Protein AF-A0A8W8NYV3-F1 (afdb_monomer_lite)

Structure (mmCIF, N/CA/C/O backbone):
data_AF-A0A8W8NYV3-F1
#
_entry.id   AF-A0A8W8NYV3-F1
#
loop_
_atom_site.group_PDB
_atom_site.id
_atom_site.type_symbol
_atom_site.label_atom_id
_atom_site.label_alt_id
_atom_site.label_comp_id
_atom_site.label_asym_id
_atom_site.label_entity_id
_atom_site.label_seq_id
_atom_site.pdbx_PDB_ins_code
_atom_site.Cartn_x
_atom_site.Cartn_y
_atom_site.Cartn_z
_atom_site.occupancy
_atom_site.B_iso_or_equiv
_atom_site.auth_seq_id
_atom_site.auth_comp_id
_atom_site.auth_asym_id
_atom_site.auth_atom_id
_atom_site.pdbx_PDB_model_num
ATOM 1 N N . MET A 1 1 ? 57.627 41.289 -67.185 1.00 41.56 1 MET A N 1
ATOM 2 C CA . MET A 1 1 ? 57.461 39.899 -67.652 1.00 41.56 1 MET A CA 1
ATOM 3 C C . MET A 1 1 ? 56.471 39.252 -66.701 1.00 41.56 1 MET A C 1
ATOM 5 O O . MET A 1 1 ? 56.805 39.115 -65.536 1.00 41.56 1 MET A O 1
ATOM 9 N N . CYS A 1 2 ? 55.234 39.012 -67.137 1.00 48.91 2 CYS A N 1
ATOM 10 C CA . CYS A 1 2 ? 54.219 38.348 -66.316 1.00 48.91 2 CYS A CA 1
ATOM 11 C C . CYS A 1 2 ? 54.194 36.877 -66.727 1.00 48.91 2 CYS A C 1
ATOM 13 O O . CYS A 1 2 ? 53.896 36.572 -67.881 1.00 48.91 2 CYS A O 1
ATOM 15 N N . GLU A 1 3 ? 54.581 35.988 -65.818 1.00 52.06 3 GLU A N 1
ATOM 16 C CA . GLU A 1 3 ? 54.588 34.548 -66.058 1.00 52.06 3 GLU A CA 1
ATOM 17 C C . GLU A 1 3 ? 53.155 34.011 -66.002 1.00 52.06 3 GLU A C 1
ATOM 19 O O . GLU A 1 3 ? 52.453 34.137 -64.998 1.00 52.06 3 GLU A O 1
ATOM 24 N N . ASN A 1 4 ? 52.711 33.431 -67.117 1.00 59.91 4 ASN A N 1
ATOM 25 C CA . ASN A 1 4 ? 51.429 32.750 -67.225 1.00 59.91 4 ASN A CA 1
ATOM 26 C C . ASN A 1 4 ? 51.498 31.415 -66.472 1.00 59.91 4 ASN A C 1
ATOM 28 O O . ASN A 1 4 ? 52.010 30.428 -67.000 1.00 59.91 4 ASN A O 1
ATOM 32 N N . TYR A 1 5 ? 50.951 31.370 -65.259 1.00 62.00 5 TYR A N 1
ATOM 33 C CA . TYR A 1 5 ? 50.686 30.112 -64.563 1.00 62.00 5 TYR A CA 1
ATOM 34 C C . TYR A 1 5 ? 49.449 29.442 -65.173 1.00 62.00 5 TYR A C 1
ATOM 36 O O . TYR A 1 5 ? 48.316 29.873 -64.959 1.00 62.00 5 TYR A O 1
ATOM 44 N N . GLN A 1 6 ? 49.657 28.373 -65.942 1.00 63.34 6 GLN A N 1
ATOM 45 C CA . GLN A 1 6 ? 48.577 27.481 -66.358 1.00 63.34 6 GLN A CA 1
ATOM 46 C C . GLN A 1 6 ? 48.215 26.553 -65.192 1.00 63.34 6 GLN A C 1
ATOM 48 O O . GLN A 1 6 ? 48.912 25.581 -64.912 1.00 63.34 6 GLN A O 1
ATOM 53 N N . LEU A 1 7 ? 47.113 26.852 -64.504 1.00 65.81 7 LEU A N 1
ATOM 54 C CA . LEU A 1 7 ? 46.507 25.943 -63.532 1.00 65.81 7 LEU A CA 1
ATOM 55 C C . LEU A 1 7 ? 45.704 24.874 -64.284 1.00 65.81 7 LEU A C 1
ATOM 57 O O . LEU A 1 7 ? 44.641 25.157 -64.831 1.00 65.81 7 LEU A O 1
ATOM 61 N N . SER A 1 8 ? 46.200 23.638 -64.308 1.00 67.06 8 SER A N 1
ATOM 62 C CA . SER A 1 8 ? 45.436 22.484 -64.789 1.00 67.06 8 SER A CA 1
ATOM 63 C C . SER A 1 8 ? 44.654 21.857 -63.632 1.00 67.06 8 SER A C 1
ATOM 65 O O . SER A 1 8 ? 45.246 21.300 -62.706 1.00 67.06 8 SER A O 1
ATOM 67 N N . TRP A 1 9 ? 43.324 21.934 -63.677 1.00 61.78 9 TRP A N 1
ATOM 68 C CA . TRP A 1 9 ? 42.437 21.272 -62.719 1.00 61.78 9 TRP A CA 1
ATOM 69 C C . TRP A 1 9 ? 42.148 19.834 -63.166 1.00 61.78 9 TRP A C 1
ATOM 71 O O . TRP A 1 9 ? 41.754 19.605 -64.308 1.00 61.78 9 TRP A O 1
ATOM 81 N N . THR A 1 10 ? 42.333 18.862 -62.272 1.00 64.81 10 THR A N 1
ATOM 82 C CA . THR A 1 10 ? 41.983 17.454 -62.508 1.00 64.81 10 THR A CA 1
ATOM 83 C C . THR A 1 10 ? 40.933 17.018 -61.488 1.00 64.81 10 THR A C 1
ATOM 85 O O . THR A 1 10 ? 41.121 17.158 -60.279 1.00 64.81 10 THR A O 1
ATOM 88 N N . HIS A 1 11 ? 39.786 16.527 -61.964 1.00 61.19 11 HIS A N 1
ATOM 89 C CA . HIS A 1 11 ? 38.707 16.064 -61.093 1.00 61.19 11 HIS A CA 1
ATOM 90 C C . HIS A 1 11 ? 39.034 14.665 -60.564 1.00 61.19 11 HIS A C 1
ATOM 92 O O . HIS A 1 11 ? 39.162 13.718 -61.339 1.00 61.19 11 HIS A O 1
ATOM 98 N N . SER A 1 12 ? 39.139 14.525 -59.245 1.00 68.94 12 SER A N 1
ATOM 99 C CA . SER A 1 12 ? 39.321 13.234 -58.584 1.00 68.94 12 SER A CA 1
ATOM 100 C C . SER A 1 12 ? 38.188 13.028 -57.584 1.00 68.94 12 SER A C 1
ATOM 102 O O . SER A 1 12 ? 37.929 13.901 -56.752 1.00 68.94 12 SER A O 1
ATOM 104 N N . LYS A 1 13 ? 37.475 11.900 -57.685 1.00 68.56 13 LYS A N 1
ATOM 105 C CA . LYS A 1 13 ? 36.386 11.565 -56.758 1.00 68.56 13 LYS A CA 1
ATOM 106 C C . LYS A 1 13 ? 37.001 11.290 -55.386 1.00 68.56 13 LYS A C 1
ATOM 108 O O . LYS A 1 13 ? 37.688 10.289 -55.208 1.00 68.56 13 LYS A O 1
ATOM 113 N N . ARG A 1 14 ? 36.779 12.185 -54.424 1.00 69.94 14 ARG A N 1
ATOM 114 C CA . ARG A 1 14 ? 37.203 11.972 -53.037 1.00 69.94 14 ARG A CA 1
ATOM 115 C C . ARG A 1 14 ? 36.158 11.101 -52.342 1.00 69.94 14 ARG A C 1
ATOM 117 O O . ARG A 1 14 ? 35.047 11.563 -52.108 1.00 69.94 14 ARG A O 1
ATOM 124 N N . CYS A 1 15 ? 36.506 9.857 -52.024 1.00 74.75 15 CYS A N 1
ATOM 125 C CA . CYS A 1 15 ? 35.727 9.043 -51.091 1.00 74.75 15 CYS A CA 1
ATOM 126 C C . CYS A 1 15 ? 36.083 9.495 -49.673 1.00 74.75 15 CYS A C 1
ATOM 128 O O . CYS A 1 15 ? 37.068 9.035 -49.103 1.00 74.75 15 CYS A O 1
ATOM 130 N N . LEU A 1 16 ? 35.340 10.470 -49.154 1.00 77.75 16 LEU A N 1
ATOM 131 C CA . LEU A 1 16 ? 35.495 10.944 -47.784 1.00 77.75 16 LEU A CA 1
ATOM 132 C C . LEU A 1 16 ? 34.564 10.134 -46.879 1.00 77.75 16 LEU A C 1
ATOM 134 O O . LEU A 1 16 ? 33.395 9.944 -47.207 1.00 77.75 16 LEU A O 1
ATOM 138 N N . GLU A 1 17 ? 35.092 9.644 -45.763 1.00 75.06 17 GLU A N 1
ATOM 139 C CA . GLU A 1 17 ? 34.317 8.915 -44.757 1.00 75.06 17 GLU A CA 1
ATOM 140 C C . GLU A 1 17 ? 33.301 9.848 -44.067 1.00 75.06 17 GLU A C 1
ATOM 142 O O . GLU A 1 17 ? 33.503 11.061 -44.000 1.00 75.06 17 GLU A O 1
ATOM 147 N N . HIS A 1 18 ? 32.223 9.295 -43.509 1.00 72.56 18 HIS A N 1
ATOM 148 C CA . HIS A 1 18 ? 31.169 10.048 -42.807 1.00 72.56 18 HIS A CA 1
ATOM 149 C C . HIS A 1 18 ? 31.669 10.831 -41.575 1.00 72.56 18 HIS A C 1
ATOM 151 O O . HIS A 1 18 ? 31.011 11.763 -41.117 1.00 72.56 18 HIS A O 1
ATOM 157 N N . SER A 1 19 ? 32.836 10.462 -41.043 1.00 76.25 19 SER A N 1
ATOM 158 C CA . SER A 1 19 ? 33.529 11.120 -39.931 1.00 76.25 19 SER A CA 1
ATOM 159 C C . SER A 1 19 ? 34.514 12.212 -40.386 1.00 76.25 19 SER A C 1
ATOM 161 O O . SER A 1 19 ? 35.199 12.811 -39.558 1.00 76.25 19 SER A O 1
ATOM 163 N N . HIS A 1 20 ? 34.616 12.484 -41.692 1.00 84.00 20 HIS A N 1
ATOM 164 C CA . HIS A 1 20 ? 35.597 13.426 -42.220 1.00 84.00 20 HIS A CA 1
ATOM 165 C C . HIS A 1 20 ? 35.281 14.879 -41.793 1.00 84.00 20 HIS A 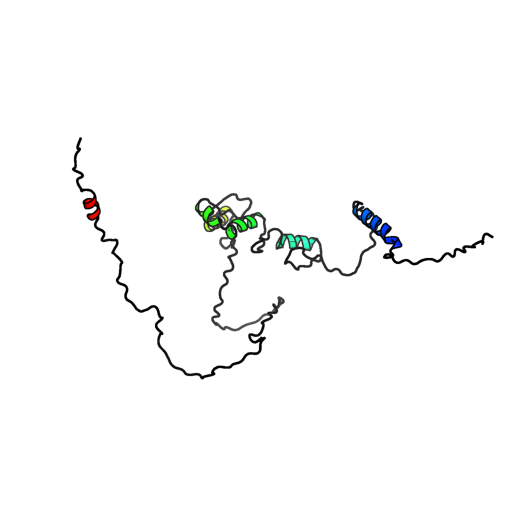C 1
ATOM 167 O O . HIS A 1 20 ? 34.132 15.304 -41.939 1.00 84.00 20 HIS A O 1
ATOM 173 N N . PRO A 1 21 ? 36.282 15.690 -41.379 1.00 86.19 21 PRO A N 1
ATOM 174 C CA . PRO A 1 21 ? 36.076 17.057 -40.869 1.00 86.19 21 PRO A CA 1
ATOM 175 C C . PRO A 1 21 ? 35.293 17.991 -41.802 1.00 86.19 21 PRO A C 1
ATOM 177 O O . PRO A 1 21 ? 34.589 18.889 -41.359 1.00 86.19 21 PRO A O 1
ATOM 180 N N . LEU A 1 22 ? 35.367 17.753 -43.115 1.00 84.12 22 LEU A N 1
ATOM 181 C CA . LEU A 1 22 ? 34.586 18.486 -44.124 1.00 84.12 22 LEU A CA 1
ATOM 182 C C . LEU A 1 22 ? 33.063 18.392 -43.903 1.00 84.12 22 LEU A C 1
ATOM 184 O O . LEU A 1 22 ? 32.342 19.294 -44.314 1.00 84.12 22 LEU A O 1
ATOM 188 N N . PHE A 1 23 ? 32.579 17.320 -43.271 1.00 84.31 23 PHE A N 1
ATOM 189 C CA . PHE A 1 23 ? 31.159 17.105 -42.990 1.00 84.31 23 PHE A CA 1
ATOM 190 C C . PHE A 1 23 ? 30.762 17.473 -41.560 1.00 84.31 23 PHE A C 1
ATOM 192 O O . PHE A 1 23 ? 29.586 17.390 -41.235 1.00 84.31 23 PHE A O 1
ATOM 199 N N . GLU A 1 24 ? 31.698 17.879 -40.700 1.00 84.06 24 GLU A N 1
ATOM 200 C CA . GLU A 1 24 ? 31.440 18.103 -39.273 1.00 84.06 24 GLU A CA 1
ATOM 201 C C . GLU A 1 24 ? 30.364 19.172 -39.043 1.00 84.06 24 GLU A C 1
ATOM 203 O O . GLU A 1 24 ? 29.398 18.941 -38.319 1.00 84.06 24 GLU A O 1
ATOM 208 N N . GLU A 1 25 ? 30.461 20.300 -39.746 1.00 82.62 25 GLU A N 1
ATOM 209 C CA . GLU A 1 25 ? 29.485 21.390 -39.660 1.00 82.62 25 GLU A CA 1
ATOM 210 C C . GLU A 1 25 ? 28.093 20.958 -40.162 1.00 82.62 25 GLU A C 1
ATOM 212 O O . GLU A 1 25 ? 27.077 21.239 -39.524 1.00 82.62 25 GLU A O 1
ATOM 217 N N . GLY A 1 26 ? 28.041 20.184 -41.252 1.00 83.81 26 GLY A N 1
ATOM 218 C CA . GLY A 1 26 ? 26.799 19.607 -41.777 1.00 83.81 26 GLY A CA 1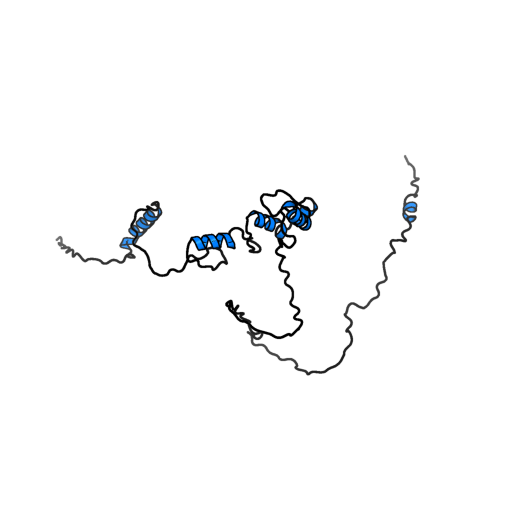
ATOM 219 C C . GLY A 1 26 ? 26.189 18.560 -40.842 1.00 83.81 26 GLY A C 1
ATOM 220 O O . GLY A 1 26 ? 24.980 18.554 -40.622 1.00 83.81 26 GLY A O 1
ATOM 221 N N . ASN A 1 27 ? 27.021 17.723 -40.224 1.00 81.00 27 ASN A N 1
ATOM 222 C CA . ASN A 1 27 ? 26.605 16.715 -39.255 1.00 81.00 27 ASN A CA 1
ATOM 223 C C . ASN A 1 27 ? 26.003 17.375 -38.008 1.00 81.00 27 ASN A C 1
ATOM 225 O O . ASN A 1 27 ? 24.964 16.927 -37.522 1.00 81.00 27 ASN A O 1
ATOM 229 N N . ILE A 1 28 ? 26.604 18.468 -37.523 1.00 81.94 28 ILE A N 1
ATOM 230 C CA . ILE A 1 28 ? 26.078 19.263 -36.406 1.00 81.94 28 ILE A CA 1
ATOM 231 C C . ILE A 1 28 ? 24.708 19.851 -36.771 1.00 81.94 28 ILE A C 1
ATOM 233 O O . ILE A 1 28 ? 23.763 19.716 -35.992 1.00 81.94 28 ILE A O 1
ATOM 237 N N . LEU A 1 29 ? 24.567 20.444 -37.961 1.00 81.06 29 LEU A N 1
ATOM 238 C CA . LEU A 1 29 ? 23.293 20.993 -38.441 1.00 81.06 29 LEU A CA 1
ATOM 239 C C . LEU A 1 29 ? 22.205 19.915 -38.560 1.00 81.06 29 LEU A C 1
ATOM 241 O O . LEU A 1 29 ? 21.111 20.096 -38.025 1.00 81.06 29 LEU A O 1
ATOM 245 N N . CYS A 1 30 ? 22.507 18.769 -39.175 1.00 78.12 30 CYS A N 1
ATOM 246 C CA . CYS A 1 30 ? 21.579 17.639 -39.277 1.00 78.12 30 CYS A CA 1
ATOM 247 C C . CYS A 1 30 ? 21.165 17.109 -37.898 1.00 78.12 30 CYS A C 1
ATOM 249 O O . CYS A 1 30 ? 19.985 16.854 -37.662 1.00 78.12 30 CYS A O 1
ATOM 251 N N . CYS A 1 31 ? 22.107 17.006 -36.956 1.00 76.81 31 CYS A N 1
ATOM 252 C CA . CYS A 1 31 ? 21.816 16.591 -35.585 1.00 76.81 31 CYS A CA 1
ATOM 253 C C . CYS A 1 31 ? 20.911 17.585 -34.845 1.00 76.81 31 CYS A C 1
ATOM 255 O O . CYS A 1 31 ? 20.102 17.172 -34.016 1.00 76.81 31 CYS A O 1
ATOM 257 N N . MET A 1 32 ? 21.044 18.889 -35.103 1.00 74.44 32 MET A N 1
ATOM 258 C CA . MET A 1 32 ? 20.162 19.902 -34.516 1.00 74.44 32 MET A CA 1
ATOM 259 C C . MET A 1 32 ? 18.759 19.857 -35.128 1.00 74.44 32 MET A C 1
ATOM 261 O O . MET A 1 32 ? 17.780 19.933 -34.389 1.00 74.44 32 MET A O 1
ATOM 265 N N . LEU A 1 33 ? 18.657 19.666 -36.445 1.00 72.00 33 LEU A N 1
ATOM 266 C CA . LEU A 1 33 ? 17.379 19.562 -37.154 1.00 72.00 33 LEU A CA 1
ATOM 267 C C . LEU A 1 33 ? 16.602 18.296 -36.763 1.00 72.00 33 LEU A C 1
ATOM 269 O O . LEU A 1 33 ? 15.411 18.381 -36.477 1.00 72.00 33 LEU A O 1
ATOM 273 N N . ALA A 1 34 ? 17.279 17.151 -36.631 1.00 69.69 34 ALA A N 1
ATOM 274 C CA . ALA A 1 34 ? 16.670 15.903 -36.159 1.00 69.69 34 ALA A CA 1
ATOM 275 C C . ALA A 1 34 ? 16.099 16.014 -34.732 1.00 69.69 34 ALA A C 1
ATOM 277 O O . ALA A 1 34 ? 15.145 15.326 -34.389 1.00 69.69 34 ALA A O 1
ATOM 278 N N . LYS A 1 35 ? 16.662 16.897 -33.896 1.00 67.00 35 LYS A N 1
ATOM 279 C CA . LYS A 1 35 ? 16.165 17.169 -32.536 1.00 67.00 35 LYS A CA 1
ATOM 280 C C . LYS A 1 35 ? 15.020 18.186 -32.494 1.00 67.00 35 LYS A C 1
ATOM 282 O O . LYS A 1 35 ? 14.378 18.307 -31.454 1.00 67.00 35 LYS A O 1
ATOM 287 N N . GLN A 1 36 ? 14.805 18.946 -33.568 1.00 65.88 36 GLN A N 1
ATOM 288 C CA . GLN A 1 36 ? 13.789 20.003 -33.647 1.00 65.88 36 GLN A CA 1
ATOM 289 C C . GLN A 1 36 ? 12.528 19.575 -34.399 1.00 65.88 36 GLN A C 1
ATOM 291 O O . GLN A 1 36 ? 11.486 20.202 -34.216 1.00 65.88 36 GLN A O 1
ATOM 296 N N . LEU A 1 37 ? 12.595 18.518 -35.208 1.00 55.41 37 LEU A N 1
ATOM 297 C CA . LEU A 1 37 ? 11.418 17.958 -35.857 1.00 55.41 37 LEU A CA 1
ATOM 298 C C . LEU A 1 37 ? 10.617 17.111 -34.853 1.00 55.41 37 LEU A C 1
ATOM 300 O O . LEU A 1 37 ? 11.175 16.194 -34.242 1.00 55.41 37 LEU A O 1
ATOM 304 N N . PRO A 1 38 ? 9.312 17.388 -34.660 1.00 54.88 38 PRO A N 1
ATOM 305 C CA . PRO A 1 38 ? 8.398 16.410 -34.093 1.00 54.88 38 PRO A CA 1
ATOM 306 C C . PRO A 1 38 ? 8.500 15.123 -34.911 1.00 54.88 38 PRO A C 1
ATOM 308 O O . PRO A 1 38 ? 8.591 15.178 -36.132 1.00 54.88 38 PRO A O 1
ATOM 311 N N . PHE A 1 39 ? 8.526 13.985 -34.226 1.00 51.00 39 PHE A N 1
ATOM 312 C CA . PHE A 1 39 ? 8.608 12.651 -34.812 1.00 51.00 39 PHE A CA 1
ATOM 313 C C . PHE A 1 39 ? 7.489 12.455 -35.855 1.00 51.00 39 PHE A C 1
ATOM 315 O O . PHE A 1 39 ? 6.350 12.150 -35.498 1.00 51.00 39 PHE A O 1
ATOM 322 N N . ASP A 1 40 ? 7.796 12.694 -37.131 1.00 48.97 40 ASP A N 1
ATOM 323 C CA . ASP A 1 40 ? 6.870 12.494 -38.241 1.00 48.97 40 ASP A CA 1
ATOM 324 C C . ASP A 1 40 ? 6.650 10.987 -38.433 1.00 48.97 40 ASP A C 1
ATOM 326 O O . ASP A 1 40 ? 7.561 10.236 -38.776 1.00 48.97 40 ASP A O 1
ATOM 330 N N . LEU A 1 41 ? 5.410 10.547 -38.204 1.00 55.03 41 LEU A N 1
ATOM 331 C CA . LEU A 1 41 ? 4.918 9.164 -38.309 1.00 55.03 41 LEU A CA 1
ATOM 332 C C . LEU A 1 41 ? 4.798 8.664 -39.767 1.00 55.03 41 LEU A C 1
ATOM 334 O O . LEU A 1 41 ? 3.870 7.927 -40.095 1.00 55.03 41 LEU A O 1
ATOM 338 N N . ALA A 1 42 ? 5.682 9.093 -40.668 1.00 59.56 42 ALA A N 1
ATOM 339 C CA . ALA A 1 42 ? 5.542 8.828 -42.101 1.00 59.56 42 ALA A CA 1
ATOM 340 C C . ALA A 1 42 ? 6.883 8.658 -42.834 1.00 59.56 42 ALA A C 1
ATOM 342 O O . ALA A 1 42 ? 7.051 9.169 -43.939 1.00 59.56 42 ALA A O 1
ATOM 343 N N . ALA A 1 43 ? 7.831 7.940 -42.231 1.00 49.91 43 ALA A N 1
ATOM 344 C CA . ALA A 1 43 ? 9.025 7.468 -42.922 1.00 49.91 43 ALA A CA 1
ATOM 345 C C . ALA A 1 43 ? 9.206 5.967 -42.662 1.00 49.91 43 ALA A C 1
ATOM 347 O O . ALA A 1 43 ? 9.666 5.559 -41.601 1.00 49.91 43 ALA A O 1
ATOM 348 N N . ASP A 1 44 ? 8.737 5.195 -43.637 1.00 48.81 44 ASP A N 1
ATOM 349 C CA . ASP A 1 44 ? 9.269 3.928 -44.131 1.00 48.81 44 ASP A CA 1
ATOM 350 C C . ASP A 1 44 ? 9.872 2.961 -43.095 1.00 48.81 44 ASP A C 1
ATOM 352 O O . ASP A 1 44 ? 11.016 3.064 -42.652 1.00 48.81 44 ASP A O 1
ATOM 356 N N . GLU A 1 45 ? 9.048 1.960 -42.784 1.00 56.44 45 GLU A N 1
ATOM 357 C CA . GLU A 1 45 ? 9.359 0.664 -42.178 1.00 56.44 45 GLU A CA 1
ATOM 358 C C . GLU A 1 45 ? 10.480 -0.074 -42.937 1.00 56.44 45 GLU A C 1
ATOM 360 O O . GLU A 1 45 ? 10.211 -1.016 -43.673 1.00 56.44 45 GLU A O 1
ATOM 365 N N . GLU A 1 46 ? 11.743 0.330 -42.794 1.00 58.22 46 GLU A N 1
ATOM 366 C CA . GLU A 1 46 ? 12.874 -0.450 -43.320 1.00 58.22 46 GLU A CA 1
ATOM 367 C C . GLU A 1 46 ? 14.178 -0.190 -42.542 1.00 58.22 46 GLU A C 1
ATOM 369 O O . GLU A 1 46 ? 15.215 0.183 -43.083 1.00 58.22 46 GLU A O 1
ATOM 374 N N . PHE A 1 47 ? 14.138 -0.411 -41.224 1.00 48.91 47 PHE A N 1
ATOM 375 C CA . PHE A 1 47 ? 15.337 -0.743 -40.441 1.00 48.91 47 PHE A CA 1
ATOM 376 C C . PHE A 1 47 ? 14.961 -1.634 -39.247 1.00 48.91 47 PHE A C 1
ATOM 378 O O . PHE A 1 47 ? 15.086 -1.262 -38.082 1.00 48.91 47 PHE A O 1
ATOM 385 N N . LEU A 1 48 ? 14.448 -2.828 -39.549 1.00 51.47 48 LEU A N 1
ATOM 386 C CA . LEU A 1 48 ? 14.388 -3.915 -38.575 1.00 51.47 48 LEU A CA 1
ATOM 387 C C . LEU A 1 48 ? 15.799 -4.499 -38.446 1.00 51.47 48 LEU A C 1
ATOM 389 O O . LEU A 1 48 ? 16.207 -5.346 -39.238 1.00 51.47 48 LEU A O 1
ATOM 393 N N . ASP A 1 49 ? 16.558 -4.001 -37.471 1.00 48.53 49 ASP A N 1
ATOM 394 C CA . ASP A 1 49 ? 17.749 -4.692 -36.980 1.00 48.53 49 ASP A CA 1
ATOM 395 C C . ASP A 1 49 ? 17.301 -6.005 -36.316 1.00 48.53 49 ASP A C 1
ATOM 397 O O . ASP A 1 49 ? 16.768 -6.015 -35.208 1.00 48.53 49 ASP A O 1
ATOM 401 N N . ASP A 1 50 ? 17.472 -7.110 -37.042 1.00 52.72 50 ASP A N 1
ATOM 402 C CA . ASP A 1 50 ? 17.208 -8.497 -36.625 1.00 52.72 50 ASP A CA 1
ATOM 403 C C . ASP A 1 50 ? 18.277 -9.035 -35.644 1.00 52.72 50 ASP A C 1
ATOM 405 O O . ASP A 1 50 ? 18.359 -10.233 -35.367 1.00 52.72 50 ASP A O 1
ATOM 409 N N . SER A 1 51 ? 19.120 -8.168 -35.076 1.00 58.44 51 SER A N 1
ATOM 410 C CA . SER A 1 51 ? 20.135 -8.577 -34.106 1.00 58.44 51 SER A CA 1
ATOM 411 C C . SER A 1 51 ? 19.597 -8.527 -32.676 1.00 58.44 51 SER A C 1
ATOM 413 O O . SER A 1 51 ? 19.775 -7.567 -31.934 1.00 58.44 51 SER A O 1
ATOM 415 N N . GLU A 1 52 ? 19.020 -9.665 -32.291 1.00 55.81 52 GLU A N 1
ATOM 416 C CA . GLU A 1 52 ? 18.797 -10.142 -30.923 1.00 55.81 52 GLU A CA 1
ATOM 417 C C . GLU A 1 52 ? 17.580 -9.569 -30.185 1.00 55.81 52 GLU A C 1
ATOM 419 O O . GLU A 1 52 ? 17.592 -8.491 -29.594 1.00 55.81 52 GLU A O 1
ATOM 424 N N . SER A 1 53 ? 16.551 -10.415 -30.087 1.00 61.91 53 SER A N 1
ATOM 425 C CA . SER A 1 53 ? 15.430 -10.335 -29.150 1.00 61.91 53 SER A CA 1
ATOM 426 C C . SER A 1 53 ? 15.880 -10.455 -27.682 1.00 61.91 53 SER A C 1
ATOM 428 O O . SER A 1 53 ? 15.408 -11.310 -26.926 1.00 61.91 53 SER A O 1
ATOM 430 N N . ASN A 1 54 ? 16.820 -9.623 -27.253 1.00 71.31 54 ASN A N 1
ATOM 431 C CA . ASN A 1 54 ? 17.130 -9.428 -25.854 1.00 71.31 54 ASN A CA 1
ATOM 432 C C . ASN A 1 54 ? 15.966 -8.609 -25.300 1.00 71.31 54 ASN A C 1
ATOM 434 O O . ASN A 1 54 ? 15.898 -7.405 -25.524 1.00 71.31 54 ASN A O 1
ATOM 438 N N . GLY A 1 55 ? 14.993 -9.291 -24.689 1.00 85.50 55 GLY A N 1
ATOM 439 C CA . GLY A 1 55 ? 13.732 -8.701 -24.245 1.00 85.50 55 GLY A CA 1
ATOM 440 C C . GLY A 1 55 ? 13.877 -7.392 -23.453 1.00 85.50 55 GLY A C 1
ATOM 441 O O . GLY A 1 55 ? 14.947 -6.970 -23.028 1.00 85.50 55 GLY A O 1
ATOM 442 N N . ILE A 1 56 ? 12.754 -6.743 -23.195 1.00 92.50 56 ILE A N 1
ATOM 443 C CA . ILE A 1 56 ? 12.653 -5.464 -22.498 1.00 92.50 56 ILE A CA 1
ATOM 444 C C . ILE A 1 56 ? 13.114 -5.627 -21.034 1.00 92.50 56 ILE A C 1
ATOM 446 O O . ILE A 1 56 ? 12.447 -6.319 -20.254 1.00 92.50 56 ILE A O 1
ATOM 450 N N . PRO A 1 57 ? 14.227 -5.001 -20.606 1.00 93.31 57 PRO A N 1
ATOM 451 C CA . PRO A 1 57 ? 14.679 -5.081 -19.222 1.00 93.31 57 PRO A CA 1
ATOM 452 C C . PRO A 1 57 ? 13.828 -4.196 -18.299 1.00 93.31 57 PRO A C 1
ATOM 454 O O . PRO A 1 57 ? 13.402 -3.099 -18.657 1.00 93.31 57 PRO A O 1
ATOM 457 N N . CYS A 1 58 ? 13.610 -4.647 -17.063 1.00 94.69 58 CYS A N 1
ATOM 458 C CA . CYS A 1 58 ? 12.963 -3.845 -16.027 1.00 94.69 58 CYS A CA 1
ATOM 459 C C . CYS A 1 58 ? 13.865 -2.682 -15.585 1.00 94.69 58 CYS A C 1
ATOM 461 O O . CYS A 1 58 ? 14.961 -2.904 -15.081 1.00 94.69 58 CYS A O 1
ATOM 463 N N . GLY A 1 59 ? 13.388 -1.439 -15.713 1.00 90.44 59 GLY A N 1
ATOM 464 C CA . GLY A 1 59 ? 14.157 -0.230 -15.375 1.00 90.44 59 GLY A CA 1
ATOM 465 C C . GLY A 1 59 ? 14.274 0.087 -13.877 1.00 90.44 59 GLY A C 1
ATOM 466 O O . GLY A 1 59 ? 14.748 1.158 -13.503 1.00 90.44 59 GLY A O 1
ATOM 467 N N . ILE A 1 60 ? 13.808 -0.798 -12.995 1.00 89.94 60 ILE A N 1
ATOM 468 C CA . ILE A 1 60 ? 13.760 -0.538 -11.553 1.00 89.94 60 ILE A CA 1
ATOM 469 C C . ILE A 1 60 ? 15.040 -1.023 -10.894 1.00 89.94 60 ILE A C 1
ATOM 471 O O . ILE A 1 60 ? 15.403 -2.193 -10.996 1.00 89.94 60 ILE A O 1
ATOM 475 N N . SER A 1 61 ? 15.688 -0.140 -10.134 1.00 88.50 61 SER A N 1
ATOM 476 C CA . SER A 1 61 ? 16.917 -0.454 -9.408 1.00 88.50 61 SER A CA 1
ATOM 477 C C . SER A 1 61 ? 16.748 -1.690 -8.514 1.00 88.50 61 SER A C 1
ATOM 479 O O . SER A 1 61 ? 15.934 -1.706 -7.588 1.00 88.50 61 SER A O 1
ATOM 481 N N . GLY A 1 62 ? 17.542 -2.727 -8.788 1.00 86.75 62 GLY A N 1
ATOM 482 C CA . GLY A 1 62 ? 17.495 -4.007 -8.076 1.00 86.75 62 GLY A CA 1
ATOM 483 C C . GLY A 1 62 ? 16.524 -5.043 -8.660 1.00 86.75 62 GLY A C 1
ATOM 484 O O . GLY A 1 62 ? 16.411 -6.132 -8.096 1.00 86.75 62 GLY A O 1
ATOM 485 N N . CYS A 1 63 ? 15.840 -4.745 -9.769 1.00 91.81 63 CYS A N 1
ATOM 486 C CA . CYS A 1 63 ? 15.092 -5.723 -10.551 1.00 91.81 63 CYS A CA 1
ATOM 487 C C . CYS A 1 63 ? 15.862 -6.071 -11.828 1.00 91.81 63 CYS A C 1
ATOM 489 O O . CYS A 1 63 ? 16.078 -5.215 -12.673 1.00 91.81 63 CYS A O 1
ATOM 491 N N . ASN A 1 64 ? 16.229 -7.343 -11.989 1.00 90.88 64 ASN A N 1
ATOM 492 C CA . ASN A 1 64 ? 16.991 -7.814 -13.152 1.00 90.88 64 ASN A CA 1
ATOM 493 C C . ASN A 1 64 ? 16.128 -8.691 -14.073 1.00 90.88 64 ASN A C 1
ATOM 495 O O . ASN A 1 64 ? 16.618 -9.668 -14.637 1.00 90.88 64 ASN A O 1
ATOM 499 N N . LYS A 1 65 ? 14.815 -8.431 -14.142 1.00 91.12 65 LYS A N 1
ATOM 500 C CA . LYS A 1 65 ? 13.927 -9.176 -15.042 1.00 91.12 65 LYS A CA 1
ATOM 501 C C . LYS A 1 65 ? 14.018 -8.609 -16.453 1.00 91.12 65 LYS A C 1
ATOM 503 O O . LYS A 1 65 ? 13.970 -7.398 -16.625 1.00 91.12 65 LYS A O 1
ATOM 508 N N . ILE A 1 66 ? 14.111 -9.509 -17.420 1.00 93.12 66 ILE A N 1
ATOM 509 C CA . ILE A 1 66 ? 14.058 -9.239 -18.855 1.00 93.12 66 ILE A CA 1
ATOM 510 C C . ILE A 1 66 ? 12.758 -9.867 -19.354 1.00 93.12 66 ILE A C 1
ATOM 512 O O . ILE A 1 66 ? 12.396 -10.948 -18.882 1.00 93.12 66 ILE A O 1
ATOM 516 N N . LEU A 1 67 ? 12.014 -9.147 -20.187 1.00 94.00 67 LEU A N 1
ATOM 517 C CA . LEU A 1 67 ? 10.632 -9.470 -20.527 1.00 94.00 67 LEU A CA 1
ATOM 518 C C . LEU A 1 67 ? 10.410 -9.438 -22.031 1.00 94.00 67 LEU A C 1
ATOM 520 O O . LEU A 1 67 ? 10.808 -8.503 -22.709 1.00 94.00 67 LEU A O 1
ATOM 524 N N . ASP A 1 68 ? 9.726 -10.447 -22.546 1.00 92.75 68 ASP A N 1
ATOM 525 C CA . ASP A 1 68 ? 9.722 -10.723 -23.987 1.00 92.75 68 ASP A CA 1
ATOM 526 C C . ASP A 1 68 ? 8.704 -9.860 -24.755 1.00 92.75 68 ASP A C 1
ATOM 528 O O . ASP A 1 68 ? 8.728 -9.783 -25.978 1.00 92.75 68 ASP A O 1
ATOM 532 N N . SER A 1 69 ? 7.785 -9.203 -24.040 1.00 93.56 69 SER A N 1
ATOM 533 C CA . SER A 1 69 ? 6.730 -8.360 -24.612 1.00 93.56 69 SER A CA 1
ATOM 534 C C . SER A 1 69 ? 6.355 -7.213 -23.675 1.00 93.56 69 SER A C 1
ATOM 536 O O . SER A 1 69 ? 6.402 -7.358 -22.448 1.00 93.56 69 SER A O 1
ATOM 538 N N . LEU A 1 70 ? 5.887 -6.097 -24.240 1.00 93.69 70 LEU A N 1
ATOM 539 C CA . LEU A 1 70 ? 5.377 -4.951 -23.485 1.00 93.69 70 LEU A CA 1
ATOM 540 C C . LEU A 1 70 ? 4.277 -5.352 -22.488 1.00 93.69 70 LEU A C 1
ATOM 542 O O . LEU A 1 70 ? 4.316 -4.949 -21.329 1.00 93.69 70 LEU A O 1
ATOM 546 N N . THR A 1 71 ? 3.348 -6.226 -22.881 1.00 94.81 71 THR A N 1
ATOM 547 C CA . THR A 1 71 ? 2.274 -6.690 -21.985 1.00 94.81 71 THR A CA 1
ATOM 548 C C . THR A 1 71 ? 2.830 -7.437 -20.769 1.00 94.81 71 THR A C 1
ATOM 550 O O . THR A 1 71 ? 2.347 -7.278 -19.646 1.00 94.81 71 THR A O 1
ATOM 553 N N . SER A 1 72 ? 3.888 -8.231 -20.963 1.00 93.69 72 SER A N 1
ATOM 554 C CA . SER A 1 72 ? 4.555 -8.931 -19.859 1.00 93.69 72 SER A CA 1
ATOM 555 C C . SER A 1 72 ? 5.300 -7.964 -18.930 1.00 93.69 72 SER A C 1
ATOM 557 O O . SER A 1 72 ? 5.302 -8.167 -17.713 1.00 93.69 72 SER A O 1
ATOM 559 N N . TYR A 1 73 ? 5.843 -6.872 -19.482 1.00 94.81 73 TYR A N 1
ATOM 560 C CA . TYR A 1 73 ? 6.417 -5.754 -18.731 1.00 94.81 73 TYR A CA 1
ATOM 561 C C . TYR A 1 73 ? 5.395 -5.048 -17.851 1.00 94.81 73 TYR A C 1
ATOM 563 O O . TYR A 1 73 ? 5.618 -4.908 -16.646 1.00 94.81 73 TYR A O 1
ATOM 571 N N . GLU A 1 74 ? 4.249 -4.674 -18.406 1.00 94.69 74 GLU A N 1
ATOM 572 C CA . GLU A 1 74 ? 3.183 -4.019 -17.650 1.00 94.69 74 GLU A CA 1
ATOM 573 C C . GLU A 1 74 ? 2.662 -4.905 -16.519 1.00 94.69 74 GLU A C 1
ATOM 575 O O . GLU A 1 74 ? 2.526 -4.450 -15.380 1.00 94.69 74 GLU A O 1
ATOM 580 N N . LEU A 1 75 ? 2.426 -6.191 -16.798 1.00 94.12 75 LEU A N 1
ATOM 581 C CA . LEU A 1 75 ? 1.982 -7.142 -15.784 1.00 94.12 75 LEU A CA 1
ATOM 582 C C . LEU A 1 75 ? 3.021 -7.289 -14.667 1.00 94.12 75 LEU A C 1
ATOM 584 O O . LEU A 1 75 ? 2.672 -7.210 -13.488 1.00 94.12 75 LEU A O 1
ATOM 588 N N . HIS A 1 76 ? 4.298 -7.453 -15.024 1.00 94.56 76 HIS A N 1
ATOM 589 C CA . HIS A 1 76 ? 5.393 -7.528 -14.063 1.00 94.56 76 HIS A CA 1
ATOM 590 C C . HIS A 1 76 ? 5.477 -6.269 -13.195 1.00 94.56 76 HIS A C 1
ATOM 592 O O . HIS A 1 76 ? 5.585 -6.376 -11.967 1.00 94.56 76 HIS A O 1
ATOM 598 N N . TYR A 1 77 ? 5.418 -5.089 -13.811 1.00 94.44 77 TYR A N 1
ATOM 599 C CA . TYR A 1 77 ? 5.471 -3.813 -13.112 1.00 94.44 77 TYR A CA 1
ATOM 600 C C . TYR A 1 77 ? 4.287 -3.668 -12.150 1.00 94.44 77 TYR A C 1
ATOM 602 O O . TYR A 1 77 ? 4.480 -3.401 -10.960 1.00 94.44 77 TYR A O 1
ATOM 610 N N . ASN A 1 78 ? 3.070 -3.944 -12.621 1.00 92.31 78 ASN A N 1
ATOM 611 C CA . ASN A 1 78 ? 1.851 -3.851 -11.823 1.00 92.31 78 ASN A CA 1
ATOM 612 C C . ASN A 1 78 ? 1.845 -4.834 -10.643 1.00 92.31 78 ASN A C 1
ATOM 614 O O . ASN A 1 78 ? 1.448 -4.457 -9.542 1.00 92.31 78 ASN A O 1
ATOM 618 N N . SER A 1 79 ? 2.336 -6.064 -10.826 1.00 90.12 79 SER A N 1
ATOM 619 C CA . SER A 1 79 ? 2.343 -7.077 -9.764 1.00 90.12 79 SER A CA 1
ATOM 620 C C . SER A 1 79 ? 3.498 -6.928 -8.769 1.00 90.12 79 SER A C 1
ATOM 622 O O . SER A 1 79 ? 3.409 -7.395 -7.631 1.00 90.12 79 SER A O 1
ATOM 624 N N . THR A 1 80 ? 4.622 -6.346 -9.192 1.00 90.62 80 THR A N 1
ATOM 625 C CA . THR A 1 80 ? 5.889 -6.411 -8.438 1.00 90.62 80 THR A CA 1
ATOM 626 C C . THR A 1 80 ? 6.312 -5.056 -7.886 1.00 90.62 80 THR A C 1
ATOM 628 O O . THR A 1 80 ? 6.937 -4.999 -6.828 1.00 90.62 80 THR A O 1
ATOM 631 N N . HIS A 1 81 ? 5.970 -3.973 -8.580 1.00 92.81 81 HIS A N 1
ATOM 632 C CA . HIS A 1 81 ? 6.598 -2.674 -8.368 1.00 92.81 81 HIS A CA 1
ATOM 633 C C . HIS A 1 81 ? 5.624 -1.529 -8.111 1.00 92.81 81 HIS A C 1
ATOM 635 O O . HIS A 1 81 ? 5.966 -0.636 -7.342 1.00 92.81 81 HIS A O 1
ATOM 641 N N . ARG A 1 82 ? 4.417 -1.572 -8.687 1.00 94.00 82 ARG A N 1
ATOM 642 C CA . ARG A 1 82 ? 3.446 -0.471 -8.610 1.00 94.00 82 ARG A CA 1
ATOM 643 C C . ARG A 1 82 ? 3.140 -0.030 -7.179 1.00 94.00 82 ARG A C 1
ATOM 645 O O . ARG A 1 82 ? 3.263 1.146 -6.871 1.00 94.00 82 ARG A O 1
ATOM 652 N N . ASN A 1 83 ? 2.809 -0.975 -6.300 1.00 94.69 83 ASN A N 1
ATOM 653 C CA . ASN A 1 83 ? 2.525 -0.697 -4.889 1.00 94.69 83 ASN A CA 1
ATOM 654 C C . ASN A 1 83 ? 3.589 -1.351 -3.993 1.00 94.69 83 ASN A C 1
ATOM 656 O O . ASN A 1 83 ? 3.278 -2.163 -3.117 1.00 94.69 83 ASN A O 1
ATOM 660 N N . ALA A 1 84 ? 4.865 -1.074 -4.264 1.00 94.06 84 ALA A N 1
ATOM 661 C CA . ALA A 1 84 ? 5.978 -1.601 -3.483 1.00 94.06 84 ALA A CA 1
ATOM 662 C C . ALA A 1 84 ? 6.449 -0.595 -2.421 1.00 94.06 84 ALA A C 1
ATOM 664 O O . ALA A 1 84 ? 6.753 0.556 -2.721 1.00 94.06 84 ALA A O 1
ATOM 665 N N . CYS A 1 85 ? 6.584 -1.042 -1.171 1.00 94.06 85 CYS A N 1
ATOM 666 C CA . CYS A 1 85 ? 7.127 -0.212 -0.100 1.00 94.06 85 CYS A CA 1
ATOM 667 C C . CYS A 1 85 ? 8.617 0.075 -0.337 1.00 94.06 85 CYS A C 1
ATOM 669 O O . CYS A 1 85 ? 9.429 -0.845 -0.459 1.00 94.06 85 CYS A O 1
ATOM 671 N N . SER A 1 86 ? 9.006 1.349 -0.329 1.00 91.25 86 SER A N 1
ATOM 672 C CA . SER A 1 86 ? 10.394 1.772 -0.542 1.00 91.25 86 SER A CA 1
ATOM 673 C C . SER A 1 86 ? 11.354 1.262 0.539 1.00 91.25 86 SER A C 1
ATOM 675 O O . SER A 1 86 ? 12.493 0.922 0.207 1.00 91.25 86 SER A O 1
ATOM 677 N N . GLN A 1 87 ? 10.884 1.152 1.788 1.00 90.50 87 GLN A N 1
ATOM 678 C CA . GLN A 1 87 ? 11.685 0.766 2.952 1.00 90.50 87 GLN A CA 1
ATOM 679 C C . GLN A 1 87 ? 11.884 -0.754 3.065 1.00 90.50 87 GLN A C 1
ATOM 681 O O . GLN A 1 87 ? 13.013 -1.220 3.181 1.00 90.50 87 GLN A O 1
ATOM 686 N N . CYS A 1 88 ? 10.808 -1.551 3.009 1.00 91.62 88 CYS A N 1
ATOM 687 C CA . CYS A 1 88 ? 10.885 -3.010 3.204 1.00 91.62 88 CYS A CA 1
ATOM 688 C C . CYS A 1 88 ? 10.730 -3.846 1.922 1.00 91.62 88 CYS A C 1
ATOM 690 O O . CYS A 1 88 ? 10.781 -5.074 1.991 1.00 91.62 88 CYS A O 1
ATOM 692 N N . LYS A 1 89 ? 10.516 -3.202 0.766 1.00 90.06 89 LYS A N 1
ATOM 693 C CA . LYS A 1 89 ? 10.349 -3.832 -0.559 1.00 90.06 89 LYS A CA 1
ATOM 694 C C . LYS A 1 89 ? 9.197 -4.846 -0.660 1.00 90.06 89 LYS A C 1
ATOM 696 O O . LYS A 1 89 ? 9.163 -5.649 -1.588 1.00 90.06 89 LYS A O 1
ATOM 701 N N . ARG A 1 90 ? 8.233 -4.820 0.270 1.00 89.69 90 ARG A N 1
ATOM 702 C CA . ARG A 1 90 ? 6.988 -5.605 0.177 1.00 89.69 90 ARG A CA 1
ATOM 703 C C . ARG A 1 90 ? 6.066 -5.005 -0.884 1.00 89.69 90 ARG A C 1
ATOM 705 O O . ARG A 1 90 ? 5.906 -3.789 -0.913 1.00 89.69 90 ARG A O 1
ATOM 712 N N . ASN A 1 91 ? 5.456 -5.853 -1.710 1.00 91.50 91 ASN A N 1
ATOM 713 C CA . ASN A 1 91 ? 4.441 -5.465 -2.687 1.00 91.50 91 ASN A CA 1
ATOM 714 C C . ASN A 1 91 ? 3.023 -5.672 -2.134 1.00 91.50 91 ASN A C 1
ATOM 716 O O . ASN A 1 91 ? 2.752 -6.647 -1.423 1.00 91.50 91 ASN A O 1
ATOM 720 N N . PHE A 1 92 ? 2.120 -4.762 -2.489 1.00 91.69 92 PHE A N 1
ATOM 721 C CA . PHE A 1 92 ? 0.722 -4.784 -2.070 1.00 91.69 92 PHE A CA 1
ATOM 722 C C . PHE A 1 92 ? -0.223 -4.850 -3.280 1.00 91.69 92 PHE A C 1
ATOM 724 O O . PHE A 1 92 ? 0.085 -4.290 -4.331 1.00 91.69 92 PHE A O 1
ATOM 731 N N . PRO A 1 93 ? -1.379 -5.529 -3.172 1.00 90.50 93 PRO A N 1
ATOM 732 C CA . PRO A 1 93 ? -2.346 -5.584 -4.271 1.00 90.50 93 PRO A CA 1
ATOM 733 C C . PRO A 1 93 ? -2.924 -4.215 -4.654 1.00 90.50 93 PRO A C 1
ATOM 735 O O . PRO A 1 93 ? -3.154 -3.954 -5.829 1.00 90.50 93 PRO A O 1
ATOM 738 N N . THR A 1 94 ? -3.131 -3.332 -3.676 1.00 91.81 94 THR A N 1
ATOM 739 C CA . THR A 1 94 ? -3.743 -2.008 -3.861 1.00 91.81 94 THR A CA 1
ATOM 740 C C . THR A 1 94 ? -2.914 -0.920 -3.176 1.00 91.81 94 THR A C 1
ATOM 742 O O . THR A 1 94 ? -2.146 -1.217 -2.256 1.00 91.81 94 THR A O 1
ATOM 745 N N . SER A 1 95 ? -3.084 0.338 -3.606 1.00 94.31 95 SER A N 1
ATOM 746 C CA . SER A 1 95 ? -2.448 1.500 -2.961 1.00 94.31 95 SER A CA 1
ATOM 747 C C . SER A 1 95 ? -2.888 1.631 -1.506 1.00 94.31 95 SER A C 1
ATOM 749 O O . SER A 1 95 ? -2.053 1.768 -0.625 1.00 94.31 95 SER A O 1
ATOM 751 N N . HIS A 1 96 ? -4.183 1.449 -1.235 1.00 95.06 96 HIS A N 1
ATOM 752 C CA . HIS A 1 96 ? -4.746 1.512 0.113 1.00 95.06 96 HIS A CA 1
ATOM 753 C C . HIS A 1 96 ? -4.027 0.592 1.116 1.00 95.06 96 HIS A C 1
ATOM 755 O O . HIS A 1 96 ? -3.689 0.996 2.225 1.00 95.06 96 HIS A O 1
ATOM 761 N N . LEU A 1 97 ? -3.729 -0.649 0.714 1.00 93.88 97 LEU A N 1
ATOM 762 C CA . LEU A 1 97 ? -2.985 -1.585 1.561 1.00 93.88 97 LEU A CA 1
ATOM 763 C C . LEU A 1 97 ? -1.521 -1.169 1.759 1.00 93.88 97 LEU A C 1
ATOM 765 O O . LEU A 1 97 ? -0.956 -1.447 2.817 1.00 93.88 97 LEU A O 1
ATOM 769 N N . LEU A 1 98 ? -0.908 -0.523 0.762 1.00 94.81 98 LEU A N 1
ATOM 770 C CA . LEU A 1 98 ? 0.424 0.059 0.908 1.00 94.81 98 LEU A CA 1
ATOM 771 C C . LEU A 1 98 ? 0.399 1.224 1.905 1.00 94.81 98 LEU A C 1
ATOM 773 O O . LEU A 1 98 ? 1.264 1.267 2.774 1.00 94.81 98 LEU A O 1
ATOM 777 N N . ASP A 1 99 ? -0.587 2.113 1.830 1.00 95.50 99 ASP A N 1
ATOM 778 C CA . ASP A 1 99 ? -0.710 3.272 2.722 1.00 95.50 99 ASP A CA 1
ATOM 779 C C . ASP A 1 99 ? -0.927 2.841 4.176 1.00 95.50 99 ASP A C 1
ATOM 781 O O . ASP A 1 99 ? -0.215 3.295 5.075 1.00 95.50 99 ASP A O 1
ATOM 785 N N . ILE A 1 100 ? -1.821 1.871 4.401 1.00 95.19 100 ILE A N 1
ATOM 786 C CA . ILE A 1 100 ? -2.001 1.238 5.715 1.00 95.19 100 ILE A CA 1
ATOM 787 C C . ILE A 1 100 ? -0.682 0.633 6.201 1.00 95.19 100 ILE A C 1
ATOM 789 O O . ILE A 1 100 ? -0.308 0.809 7.357 1.00 95.19 100 ILE A O 1
ATOM 793 N N . HIS A 1 101 ? 0.061 -0.058 5.332 1.00 94.56 101 HIS A N 1
ATOM 794 C CA . HIS A 1 101 ? 1.360 -0.618 5.705 1.00 94.56 101 HIS A CA 1
ATOM 795 C C . HIS A 1 101 ? 2.376 0.469 6.082 1.00 94.56 101 HIS A C 1
ATOM 797 O O . HIS A 1 101 ? 3.110 0.302 7.054 1.00 94.56 101 HIS A O 1
ATOM 803 N N . LEU A 1 102 ? 2.439 1.575 5.339 1.00 95.06 102 LEU A N 1
ATOM 804 C CA . LEU A 1 102 ? 3.347 2.681 5.642 1.00 95.06 102 LEU A CA 1
ATOM 805 C C . LEU A 1 102 ? 3.034 3.293 7.011 1.00 95.06 102 LEU A C 1
ATOM 807 O O . LEU A 1 102 ? 3.959 3.485 7.798 1.00 95.06 102 LEU A O 1
ATOM 811 N N . LEU A 1 103 ? 1.755 3.509 7.317 1.00 94.25 103 LEU A N 1
ATOM 812 C CA . LEU A 1 103 ? 1.316 4.016 8.615 1.00 94.25 103 LEU A CA 1
ATOM 813 C C . LEU A 1 103 ? 1.593 3.007 9.738 1.00 94.25 103 LEU A C 1
ATOM 815 O O . LEU A 1 103 ? 2.267 3.327 10.703 1.00 94.25 103 LEU A O 1
ATOM 819 N N . GLU A 1 104 ? 1.144 1.762 9.617 1.00 93.69 104 GLU A N 1
ATOM 820 C CA . GLU A 1 104 ? 1.206 0.809 10.737 1.00 93.69 104 GLU A CA 1
ATOM 821 C C . GLU A 1 104 ? 2.603 0.224 10.987 1.00 93.69 104 GLU A C 1
ATOM 823 O O . GLU A 1 104 ? 2.899 -0.216 12.097 1.00 93.69 104 GLU A O 1
ATOM 828 N N . TRP A 1 105 ? 3.472 0.170 9.969 1.00 91.06 105 TRP A N 1
ATOM 829 C CA . TRP A 1 105 ? 4.780 -0.492 10.082 1.00 91.06 105 TRP A CA 1
ATOM 830 C C . TRP A 1 105 ? 5.970 0.455 10.047 1.00 91.06 105 TRP A C 1
ATOM 832 O O . TRP A 1 105 ? 7.017 0.099 10.599 1.00 91.06 105 TRP A O 1
ATOM 842 N N . HIS A 1 106 ? 5.849 1.591 9.360 1.00 94.00 106 HIS A N 1
ATOM 843 C CA . HIS A 1 106 ? 6.971 2.493 9.110 1.00 94.00 106 HIS A CA 1
ATOM 844 C C . HIS A 1 106 ? 6.815 3.873 9.751 1.00 94.00 106 HIS A C 1
ATOM 846 O O . HIS A 1 106 ? 7.825 4.561 9.892 1.00 94.00 106 HIS A O 1
ATOM 852 N N . ASP A 1 107 ? 5.616 4.269 10.177 1.00 95.06 107 ASP A N 1
ATOM 853 C CA . ASP A 1 107 ? 5.438 5.497 10.945 1.00 95.06 107 ASP A CA 1
ATOM 854 C C . ASP A 1 107 ? 5.843 5.267 12.409 1.00 95.06 107 ASP A C 1
ATOM 856 O O . ASP A 1 107 ? 5.191 4.553 13.172 1.00 95.06 107 ASP A O 1
ATOM 860 N N . SER A 1 108 ? 6.946 5.898 12.813 1.00 93.44 108 SER A N 1
ATOM 861 C CA . SER A 1 108 ? 7.461 5.833 14.184 1.00 93.44 108 SER A CA 1
ATOM 862 C C . SER A 1 108 ? 6.503 6.413 15.226 1.00 93.44 108 SER A C 1
ATOM 864 O O . SER A 1 108 ? 6.639 6.114 16.409 1.00 93.44 108 SER A O 1
ATOM 866 N N . MET A 1 109 ? 5.566 7.269 14.814 1.00 95.44 109 MET A N 1
ATOM 867 C CA . MET A 1 109 ? 4.605 7.908 15.707 1.00 95.44 109 MET A CA 1
ATOM 868 C C . MET A 1 109 ? 3.275 7.147 15.781 1.00 95.44 109 MET A C 1
ATOM 870 O O . MET A 1 109 ? 2.415 7.508 16.588 1.00 95.44 109 MET A O 1
ATOM 874 N N . PHE A 1 110 ? 3.111 6.074 14.999 1.00 95.44 110 PHE A N 1
ATOM 875 C CA . PHE A 1 110 ? 1.856 5.335 14.913 1.00 95.44 110 PHE A CA 1
ATOM 876 C C . PHE A 1 110 ? 1.357 4.859 16.278 1.00 95.44 110 PHE A C 1
ATOM 878 O O . PHE A 1 110 ? 0.210 5.119 16.629 1.00 95.44 110 PHE A O 1
ATOM 885 N N . ASP A 1 111 ? 2.222 4.249 17.091 1.00 93.25 111 ASP A N 1
ATOM 886 C CA . ASP A 1 111 ? 1.846 3.732 18.414 1.00 93.25 111 ASP A CA 1
ATOM 887 C C . ASP A 1 111 ? 1.351 4.844 19.357 1.00 93.25 111 ASP A C 1
ATOM 889 O O . ASP A 1 111 ? 0.393 4.663 20.113 1.00 93.25 111 ASP A O 1
ATOM 893 N N . LEU A 1 112 ? 1.959 6.033 19.278 1.00 94.88 112 LEU A N 1
ATOM 894 C CA . LEU A 1 112 ? 1.544 7.194 20.065 1.00 94.88 112 LEU A CA 1
ATOM 895 C C . LEU A 1 112 ? 0.178 7.713 19.610 1.00 94.88 112 LEU A C 1
ATOM 897 O O . LEU A 1 112 ? -0.670 8.023 20.448 1.00 94.88 112 LEU A O 1
ATOM 901 N N . LEU A 1 113 ? -0.060 7.792 18.301 1.00 95.19 113 LEU A N 1
ATOM 902 C CA . LEU A 1 113 ? -1.346 8.226 17.753 1.00 95.19 113 LEU A CA 1
ATOM 903 C C . LEU A 1 113 ? -2.448 7.197 18.023 1.00 95.19 113 LEU A C 1
ATOM 905 O O . LEU A 1 113 ? -3.550 7.575 18.415 1.00 95.19 113 LEU A O 1
ATOM 909 N N . ALA A 1 114 ? -2.137 5.906 17.902 1.00 95.00 114 ALA A N 1
ATOM 910 C CA . ALA A 1 114 ? -3.052 4.800 18.173 1.00 95.00 114 ALA A CA 1
ATOM 911 C C . ALA A 1 114 ? -3.506 4.751 19.640 1.00 95.00 114 ALA A C 1
ATOM 913 O O . ALA A 1 114 ? -4.593 4.259 19.930 1.00 95.00 114 ALA A O 1
ATOM 914 N N . SER A 1 115 ? -2.711 5.300 20.568 1.00 93.75 115 SER A N 1
ATOM 915 C CA . SER A 1 115 ? -3.112 5.438 21.974 1.00 93.75 115 SER A CA 1
ATOM 916 C C . SER A 1 115 ? -4.162 6.534 22.210 1.00 93.75 115 SER A C 1
ATOM 918 O O . SER A 1 115 ? -4.916 6.461 23.177 1.00 93.75 115 SER A O 1
ATOM 920 N N . LYS A 1 116 ? -4.227 7.548 21.334 1.00 95.19 116 LYS A N 1
ATOM 921 C CA . LYS A 1 116 ? -5.103 8.726 21.481 1.00 95.19 116 LYS A CA 1
ATOM 922 C C . LYS A 1 116 ? -6.300 8.720 20.536 1.00 95.19 116 LYS A C 1
ATOM 924 O O . LYS A 1 116 ? -7.299 9.375 20.815 1.00 95.19 116 LYS A O 1
ATOM 929 N N . SER A 1 117 ? -6.200 8.010 19.419 1.00 95.00 117 SER A N 1
ATOM 930 C CA . SER A 1 117 ? -7.237 7.935 18.395 1.00 95.00 117 SER A CA 1
ATOM 931 C C . SER A 1 117 ? -7.257 6.558 17.731 1.00 95.00 117 SER A C 1
ATOM 933 O O . SER A 1 117 ? -6.208 5.920 17.637 1.00 95.00 117 SER A O 1
ATOM 935 N N . PRO A 1 118 ? -8.412 6.098 17.218 1.00 95.62 118 PRO A N 1
ATOM 936 C CA . PRO A 1 118 ? -8.492 4.848 16.471 1.00 95.62 118 PRO A CA 1
ATOM 937 C C . PRO A 1 118 ? -7.761 4.983 15.128 1.00 95.62 118 PRO A C 1
ATOM 939 O O . PRO A 1 118 ? -8.274 5.580 14.180 1.00 95.62 118 PRO A O 1
ATOM 942 N N . MET A 1 119 ? -6.548 4.433 15.061 1.00 95.44 119 MET A N 1
ATOM 943 C CA . MET A 1 119 ? -5.674 4.539 13.887 1.00 95.44 119 MET A CA 1
ATOM 944 C C . MET A 1 119 ? -5.751 3.334 12.944 1.00 95.44 119 MET A C 1
ATOM 946 O O . MET A 1 119 ? -5.402 3.463 11.775 1.00 95.44 119 MET A O 1
ATOM 950 N N . TYR A 1 120 ? -6.212 2.171 13.413 1.00 95.19 120 TYR A N 1
ATOM 951 C CA . TYR A 1 120 ? -6.233 0.951 12.604 1.00 95.19 120 TYR A CA 1
ATOM 952 C C . TYR A 1 120 ? -7.404 0.992 11.621 1.00 95.19 120 TYR A C 1
ATOM 954 O O . TYR A 1 120 ? -8.545 0.755 12.011 1.00 95.19 120 TYR A O 1
ATOM 962 N N . GLN A 1 121 ? -7.144 1.274 10.349 1.00 95.44 121 GLN A N 1
ATOM 963 C CA . GLN A 1 121 ? -8.183 1.335 9.318 1.00 95.44 121 GLN A CA 1
ATOM 964 C C . GLN A 1 121 ? -8.597 -0.068 8.846 1.00 95.44 121 GLN A C 1
ATOM 966 O O . GLN A 1 121 ? -7.790 -1.005 8.860 1.00 95.44 121 GLN A O 1
ATOM 971 N N . CYS A 1 122 ? -9.854 -0.236 8.422 1.00 95.12 122 CYS A N 1
ATOM 972 C CA . CYS A 1 122 ? -10.272 -1.428 7.685 1.00 95.12 122 CYS A CA 1
ATOM 973 C C . CYS A 1 122 ? -9.405 -1.619 6.431 1.00 95.12 122 CYS A C 1
ATOM 975 O O . CYS A 1 122 ? -8.965 -0.655 5.822 1.00 95.12 122 CYS A O 1
ATOM 977 N N . LEU A 1 123 ? -9.149 -2.864 6.024 1.00 93.56 123 LEU A N 1
ATOM 978 C CA . LEU A 1 123 ? -8.275 -3.147 4.877 1.00 93.56 123 LEU A CA 1
ATOM 979 C C . LEU A 1 123 ? -8.974 -2.982 3.519 1.00 93.56 123 LEU A C 1
ATOM 981 O O . LEU A 1 123 ? -8.307 -2.947 2.484 1.00 93.56 123 LEU A O 1
ATOM 985 N N . LEU A 1 124 ? -10.306 -2.897 3.507 1.00 94.00 124 LEU A N 1
ATOM 986 C CA . LEU A 1 124 ? -11.076 -2.630 2.296 1.00 94.00 124 LEU A CA 1
ATOM 987 C C . LEU A 1 124 ? -11.191 -1.122 2.080 1.00 94.00 124 LEU A C 1
ATOM 989 O O . LEU A 1 124 ? -11.678 -0.417 2.951 1.00 94.00 124 LEU A O 1
ATOM 993 N N . GLU A 1 125 ? -10.805 -0.655 0.896 1.00 93.44 125 GLU A N 1
ATOM 994 C CA . GLU A 1 125 ? -10.801 0.772 0.527 1.00 93.44 125 GLU A CA 1
ATOM 995 C C . GLU A 1 125 ? -12.198 1.412 0.575 1.00 93.44 125 GLU A C 1
ATOM 997 O O . GLU A 1 125 ? -12.347 2.583 0.902 1.00 93.44 125 GLU A O 1
ATOM 1002 N N . LEU A 1 126 ? -13.243 0.621 0.320 1.00 93.69 126 LEU A N 1
ATOM 1003 C CA . LEU A 1 126 ? -14.635 1.074 0.384 1.00 93.69 126 LEU A CA 1
ATOM 1004 C C . LEU A 1 126 ? -15.203 1.097 1.815 1.00 93.69 126 LEU A C 1
ATOM 1006 O O . LEU A 1 126 ? -16.357 1.472 2.008 1.00 93.69 126 LEU A O 1
ATOM 1010 N N . CYS A 1 127 ? -14.430 0.670 2.817 1.00 95.12 127 CYS A N 1
ATOM 1011 C CA . CYS A 1 127 ? -14.835 0.683 4.217 1.00 95.12 127 CYS A CA 1
ATOM 1012 C C . CYS A 1 127 ? -14.070 1.772 4.980 1.00 95.12 127 CYS A C 1
ATOM 1014 O O . CYS A 1 127 ? -12.851 1.711 5.129 1.00 95.12 127 CYS A O 1
ATOM 1016 N N . GLY A 1 128 ? -14.803 2.760 5.495 1.00 94.12 128 GLY A N 1
ATOM 1017 C CA . GLY A 1 128 ? -14.240 3.889 6.245 1.00 94.12 128 GLY A CA 1
ATOM 1018 C C . GLY A 1 128 ? -14.017 3.633 7.738 1.00 94.12 128 GLY A C 1
ATOM 1019 O O . GLY A 1 128 ? -13.620 4.556 8.451 1.00 94.12 128 GLY A O 1
ATOM 1020 N N . ASP A 1 129 ? -14.283 2.421 8.229 1.00 96.44 129 ASP A N 1
ATOM 1021 C CA . ASP A 1 129 ? -14.231 2.127 9.661 1.00 96.44 129 ASP A CA 1
ATOM 1022 C C . ASP A 1 129 ? -12.789 2.084 10.186 1.00 96.44 129 ASP A C 1
ATOM 1024 O O . ASP A 1 129 ? -11.870 1.561 9.543 1.00 96.44 129 ASP A O 1
ATOM 1028 N N . LYS A 1 130 ? -12.604 2.618 11.399 1.00 96.44 130 LYS A N 1
ATOM 1029 C CA . LYS A 1 130 ? -11.323 2.665 12.113 1.00 96.44 130 LYS A CA 1
ATOM 1030 C C . LYS A 1 130 ? -11.455 2.062 13.505 1.00 96.44 130 LYS A C 1
ATOM 1032 O O . LYS A 1 130 ? -12.492 2.178 14.155 1.00 96.44 130 LYS A O 1
ATOM 1037 N N . PHE A 1 131 ? -10.377 1.449 13.975 1.00 96.06 131 PHE A N 1
ATOM 1038 C CA . PHE A 1 131 ? -10.338 0.654 15.196 1.00 96.06 131 PHE A CA 1
ATOM 1039 C C . PHE A 1 131 ? -9.157 1.054 16.084 1.00 96.06 131 PHE A C 1
ATOM 1041 O O . PHE A 1 131 ? -8.160 1.614 15.624 1.00 96.06 131 PHE A O 1
ATOM 1048 N N . TRP A 1 132 ? -9.260 0.735 17.372 1.00 95.50 132 TRP A N 1
ATOM 1049 C CA . TRP A 1 132 ? -8.198 0.962 18.358 1.00 95.50 132 TRP A CA 1
ATOM 1050 C C . TRP A 1 132 ? -7.095 -0.096 18.301 1.00 95.50 132 TRP A C 1
ATOM 1052 O O . TRP A 1 132 ? -5.957 0.169 18.677 1.00 95.50 132 TRP A O 1
ATOM 1062 N N . ASN A 1 133 ? -7.412 -1.296 17.810 1.00 92.88 133 ASN A N 1
ATOM 1063 C CA . ASN A 1 133 ? -6.498 -2.430 17.799 1.00 92.88 133 ASN A CA 1
ATOM 1064 C C . ASN A 1 133 ? -6.652 -3.247 16.507 1.00 92.88 133 ASN A C 1
ATOM 1066 O O . ASN A 1 133 ? -7.760 -3.433 15.999 1.00 92.88 133 ASN A O 1
ATOM 1070 N N . SER A 1 134 ? -5.559 -3.867 16.045 1.00 92.06 134 SER A N 1
ATOM 1071 C CA . SER A 1 134 ? -5.586 -4.810 14.906 1.00 92.06 134 SER A CA 1
ATOM 1072 C C . SER A 1 134 ? -6.544 -6.000 15.135 1.00 92.06 134 SER A C 1
ATOM 1074 O O . SER A 1 134 ? -7.184 -6.488 14.201 1.00 92.06 134 SER A O 1
ATOM 1076 N N . LYS A 1 135 ? -6.737 -6.435 16.393 1.00 92.19 135 LYS A N 1
ATOM 1077 C CA . LYS A 1 135 ? -7.713 -7.488 16.745 1.00 92.19 135 LYS A CA 1
ATOM 1078 C C . LYS A 1 135 ? -9.153 -7.076 16.430 1.00 92.19 135 LYS A C 1
ATOM 1080 O O . LYS A 1 135 ? -9.901 -7.877 15.871 1.00 92.1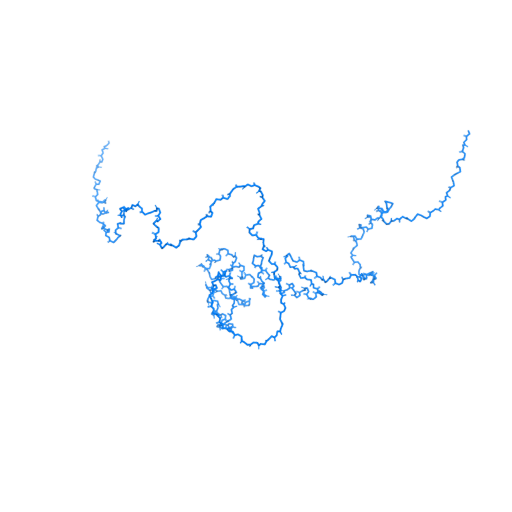9 135 LYS A O 1
ATOM 1085 N N . ASP A 1 136 ? -9.523 -5.838 16.742 1.00 94.69 136 ASP A N 1
ATOM 1086 C CA . ASP A 1 136 ? -10.873 -5.326 16.492 1.00 94.69 136 ASP A CA 1
ATOM 1087 C C . ASP A 1 136 ? -11.119 -5.135 15.003 1.00 94.69 136 ASP A C 1
ATOM 1089 O O . ASP A 1 136 ? -12.163 -5.554 14.501 1.00 94.69 136 ASP A O 1
ATOM 1093 N N . ARG A 1 137 ? -10.108 -4.652 14.271 1.00 94.94 137 ARG A N 1
ATOM 1094 C CA . ARG A 1 137 ? -10.119 -4.662 12.805 1.00 94.94 137 ARG A CA 1
ATOM 1095 C C . ARG A 1 137 ? -10.381 -6.063 12.258 1.00 94.94 137 ARG A C 1
ATOM 1097 O O . ARG A 1 137 ? -11.275 -6.238 11.433 1.00 94.94 137 ARG A O 1
ATOM 1104 N N . LYS A 1 138 ? -9.644 -7.082 12.722 1.00 93.12 138 LYS A N 1
ATOM 1105 C CA . LYS A 1 138 ? -9.845 -8.470 12.272 1.00 93.12 138 LYS A CA 1
ATOM 1106 C C . LYS A 1 138 ? -11.271 -8.947 12.565 1.00 93.12 138 LYS A C 1
ATOM 1108 O O . LYS A 1 138 ? -11.906 -9.549 11.701 1.00 93.12 138 LYS A O 1
ATOM 1113 N N . ASN A 1 139 ? -11.788 -8.654 13.755 1.00 94.56 139 ASN A N 1
ATOM 1114 C CA . ASN A 1 139 ? -13.156 -9.002 14.131 1.00 94.56 139 ASN A CA 1
ATOM 1115 C C . ASN A 1 139 ? -14.192 -8.324 13.226 1.00 94.56 139 ASN A C 1
ATOM 1117 O O . ASN A 1 139 ? -15.139 -8.982 12.798 1.00 94.56 139 ASN A O 1
ATOM 1121 N N . HIS A 1 140 ? -14.007 -7.046 12.897 1.00 95.38 140 HIS A N 1
ATOM 1122 C CA . HIS A 1 140 ? -14.858 -6.327 11.954 1.00 95.38 140 HIS A CA 1
ATOM 1123 C C . HIS A 1 140 ? -14.821 -6.964 10.557 1.00 95.38 140 HIS A C 1
ATOM 1125 O O . HIS A 1 140 ? -15.872 -7.236 9.981 1.00 95.38 140 HIS A O 1
ATOM 1131 N N . MET A 1 141 ? -13.637 -7.305 10.040 1.00 94.25 141 MET A N 1
ATOM 1132 C CA . MET A 1 141 ? -13.520 -7.954 8.728 1.00 94.25 141 MET A CA 1
ATOM 1133 C C . MET A 1 141 ? -14.241 -9.307 8.668 1.00 94.25 141 MET A C 1
ATOM 1135 O O . MET A 1 141 ? -14.836 -9.651 7.647 1.00 94.25 141 MET A O 1
ATOM 1139 N N . ILE A 1 142 ? -14.242 -10.064 9.767 1.00 94.56 142 ILE A N 1
ATOM 1140 C CA . ILE A 1 142 ? -14.983 -11.329 9.859 1.00 94.56 142 ILE A CA 1
ATOM 1141 C C . ILE A 1 142 ? -16.493 -11.068 9.958 1.00 94.56 142 ILE A C 1
ATOM 1143 O O . ILE A 1 142 ? -17.287 -11.691 9.255 1.00 94.56 142 ILE A O 1
ATOM 1147 N N . LYS A 1 143 ? -16.920 -10.146 10.826 1.00 95.00 143 LYS A N 1
ATOM 1148 C CA . LYS A 1 143 ? -18.344 -9.919 11.117 1.00 95.00 143 LYS A CA 1
ATOM 1149 C C . LYS A 1 143 ? -19.069 -9.186 9.989 1.00 95.00 143 LYS A C 1
ATOM 1151 O O . LYS A 1 143 ? -20.146 -9.634 9.584 1.00 95.00 143 LYS A O 1
ATOM 1156 N N . CYS A 1 144 ? -18.483 -8.101 9.492 1.00 94.88 144 CYS A N 1
ATOM 1157 C CA . CYS A 1 144 ? -19.077 -7.213 8.496 1.00 94.88 144 CYS A CA 1
ATOM 1158 C C . CYS A 1 144 ? -18.756 -7.673 7.072 1.00 94.88 144 CYS A C 1
ATOM 1160 O O . CYS A 1 144 ? -19.667 -7.837 6.268 1.00 94.88 144 CYS A O 1
ATOM 1162 N N . HIS A 1 145 ? -17.486 -7.964 6.779 1.00 95.19 145 HIS A N 1
ATOM 1163 C CA . HIS A 1 145 ? -17.049 -8.339 5.427 1.00 95.19 145 HIS A CA 1
ATOM 1164 C C . HIS A 1 145 ? -17.007 -9.850 5.170 1.00 95.19 145 HIS A C 1
ATOM 1166 O O . HIS A 1 145 ? -16.627 -10.271 4.081 1.00 95.19 145 HIS A O 1
ATOM 1172 N N . LYS A 1 146 ? -17.409 -10.671 6.151 1.00 93.50 146 LYS A N 1
ATOM 1173 C CA . LYS A 1 146 ? -17.521 -12.137 6.035 1.00 93.50 146 LYS A CA 1
ATOM 1174 C C . LYS A 1 146 ? -16.225 -12.830 5.609 1.00 93.50 146 LYS A C 1
ATOM 1176 O O . LYS A 1 146 ? -16.260 -13.920 5.041 1.00 93.50 146 LYS A O 1
ATOM 1181 N N . PHE A 1 147 ? -15.075 -12.234 5.921 1.00 92.25 147 PHE A N 1
ATOM 1182 C CA . PHE A 1 147 ? -13.798 -12.900 5.702 1.00 92.25 147 PHE A CA 1
ATOM 1183 C C . PHE A 1 147 ? -13.680 -14.145 6.594 1.00 92.25 147 PHE A C 1
ATOM 1185 O O . PHE A 1 147 ? -14.106 -14.114 7.754 1.00 92.25 147 PHE A O 1
ATOM 1192 N N . PRO A 1 148 ? -13.067 -15.236 6.097 1.00 91.94 148 PRO A N 1
ATOM 1193 C CA . PRO A 1 148 ? -12.829 -16.414 6.916 1.00 91.94 148 PRO A CA 1
ATOM 1194 C C . PRO A 1 148 ? -11.924 -16.064 8.105 1.00 91.94 148 PRO A C 1
ATOM 1196 O O . PRO A 1 148 ? -10.959 -15.312 7.978 1.00 91.94 148 PRO A O 1
ATOM 1199 N N . SER A 1 149 ? -12.204 -16.636 9.277 1.00 84.94 149 SER A N 1
ATOM 1200 C CA . SER A 1 149 ? -11.474 -16.352 10.527 1.00 84.94 149 SER A CA 1
ATOM 1201 C C . SER A 1 149 ? -9.975 -16.675 10.457 1.00 84.94 149 SER A C 1
ATOM 1203 O O . SER A 1 149 ? -9.150 -16.020 11.108 1.00 84.94 149 SER A O 1
ATOM 1205 N N . ASN A 1 150 ? -9.629 -17.657 9.623 1.00 81.81 150 ASN A N 1
ATOM 1206 C CA . ASN A 1 150 ? -8.263 -18.099 9.353 1.00 81.81 150 ASN A CA 1
ATOM 1207 C C . ASN A 1 150 ? -7.538 -17.231 8.318 1.00 81.81 150 ASN A C 1
ATOM 1209 O O . ASN A 1 150 ? -6.376 -17.493 8.013 1.00 81.81 150 ASN A O 1
ATOM 1213 N N . TYR A 1 151 ? -8.187 -16.198 7.775 1.00 80.25 151 TYR A N 1
ATOM 1214 C CA . TYR A 1 151 ? -7.528 -15.312 6.832 1.00 80.25 151 TYR A CA 1
ATOM 1215 C C . TYR A 1 151 ? -6.404 -14.538 7.528 1.00 80.25 151 TYR A C 1
ATOM 1217 O O . TYR A 1 151 ? -6.597 -13.865 8.549 1.00 80.25 151 TYR A O 1
ATOM 1225 N N . ARG A 1 152 ? -5.198 -14.662 6.974 1.00 76.44 152 ARG A N 1
ATOM 1226 C CA . ARG A 1 152 ? -3.985 -14.049 7.508 1.00 76.44 152 ARG A CA 1
ATOM 1227 C C . ARG A 1 152 ? -3.713 -12.742 6.776 1.00 76.44 152 ARG A C 1
ATOM 1229 O O . ARG A 1 152 ? -3.038 -12.718 5.754 1.00 76.44 152 ARG A O 1
ATOM 1236 N N . PHE A 1 153 ? -4.254 -11.660 7.324 1.00 69.25 153 PHE A N 1
ATOM 1237 C CA . PHE A 1 153 ? -4.031 -10.302 6.822 1.00 69.25 153 PHE A CA 1
ATOM 1238 C C . PHE A 1 153 ? -2.608 -9.812 7.109 1.00 69.25 153 PHE A C 1
ATOM 1240 O O . PHE A 1 153 ? -1.935 -9.248 6.251 1.00 69.25 153 PHE A O 1
ATOM 1247 N N . GLU A 1 154 ? -2.137 -10.083 8.323 1.00 66.62 154 GLU A N 1
ATOM 1248 C CA . GLU A 1 154 ? -0.850 -9.626 8.822 1.00 66.62 154 GLU A CA 1
ATOM 1249 C C . GLU A 1 154 ? 0.244 -10.597 8.345 1.00 66.62 154 GLU A C 1
ATOM 1251 O O . GLU A 1 154 ? 0.399 -11.718 8.849 1.00 66.62 154 GLU A O 1
ATOM 1256 N N . ARG A 1 155 ? 1.027 -10.199 7.337 1.00 64.75 155 ARG A N 1
ATOM 1257 C CA . ARG A 1 155 ? 2.249 -10.932 6.988 1.00 64.75 155 ARG A CA 1
ATOM 1258 C C . ARG A 1 155 ? 3.295 -10.583 8.046 1.00 64.75 155 ARG A C 1
ATOM 1260 O O . ARG A 1 155 ? 4.002 -9.582 7.914 1.00 64.75 155 ARG A O 1
ATOM 1267 N N . GLU A 1 156 ? 3.326 -11.385 9.113 1.00 61.34 156 GLU A N 1
ATOM 1268 C CA . GLU A 1 156 ? 4.211 -11.213 10.274 1.00 61.34 156 GLU A CA 1
ATOM 1269 C C . GLU A 1 156 ? 5.605 -10.701 9.866 1.00 61.34 156 GLU A C 1
ATOM 1271 O O . GLU A 1 156 ? 6.196 -11.144 8.869 1.00 61.34 156 GLU A O 1
ATOM 1276 N N . LYS A 1 157 ? 6.131 -9.733 10.633 1.00 53.59 157 LYS A N 1
ATOM 1277 C CA . LYS A 1 157 ? 7.560 -9.378 10.629 1.00 53.59 157 LYS A CA 1
ATOM 1278 C C . LYS A 1 157 ? 8.300 -10.711 10.745 1.00 53.59 157 LYS A C 1
ATOM 1280 O O . LYS A 1 157 ? 8.116 -11.406 11.740 1.00 53.59 157 LYS A O 1
ATOM 1285 N N . ARG A 1 158 ? 9.076 -11.098 9.725 1.00 49.00 158 ARG A N 1
ATOM 1286 C CA . ARG A 1 158 ? 9.947 -12.275 9.810 1.00 49.00 158 ARG A CA 1
ATOM 1287 C C . ARG A 1 158 ? 10.886 -12.035 10.986 1.00 49.00 158 ARG A C 1
ATOM 1289 O O . ARG A 1 158 ? 11.860 -11.299 10.851 1.00 49.00 158 ARG A O 1
ATOM 1296 N N . GLN A 1 159 ? 10.561 -12.603 12.139 1.00 46.41 159 GLN A N 1
ATOM 1297 C CA . GLN A 1 159 ? 11.513 -12.717 13.221 1.00 46.41 159 GLN A CA 1
ATOM 1298 C C . GLN A 1 159 ? 12.567 -13.700 12.730 1.00 46.41 159 GLN A C 1
ATOM 1300 O O . GLN A 1 159 ? 12.247 -14.766 12.204 1.00 46.41 159 GLN A O 1
ATOM 1305 N N . LYS A 1 160 ? 13.829 -13.291 12.805 1.00 42.31 160 LYS A N 1
ATOM 1306 C CA . LYS A 1 160 ? 14.966 -14.145 12.490 1.00 42.31 160 LYS A CA 1
ATOM 1307 C C . LYS A 1 160 ? 15.020 -15.196 13.600 1.00 42.31 160 LYS A C 1
ATOM 1309 O O . LYS A 1 160 ? 15.624 -14.960 14.636 1.00 42.31 160 LYS A O 1
ATOM 1314 N N . THR A 1 161 ? 14.288 -16.295 13.441 1.00 40.81 161 THR A N 1
ATOM 1315 C CA . THR A 1 161 ? 14.365 -17.426 14.363 1.00 40.81 161 THR A CA 1
ATOM 1316 C C . THR A 1 161 ? 15.756 -18.023 14.217 1.00 40.81 161 THR A C 1
ATOM 1318 O O . THR A 1 161 ? 16.097 -18.545 13.155 1.00 40.81 161 THR A O 1
ATOM 1321 N N . GLU A 1 162 ? 16.575 -17.898 15.256 1.00 46.38 162 GLU A N 1
ATOM 1322 C CA . GLU A 1 162 ? 17.780 -18.703 15.411 1.00 46.38 162 GLU A CA 1
ATOM 1323 C C . GLU A 1 162 ? 17.344 -20.172 15.430 1.00 46.38 162 GLU A C 1
ATOM 1325 O O . GLU A 1 162 ? 16.613 -20.612 16.318 1.00 46.38 162 GLU A O 1
ATOM 1330 N N . SER A 1 163 ? 17.718 -20.910 14.389 1.00 39.59 163 SER A N 1
ATOM 1331 C CA . SER A 1 163 ? 17.476 -22.341 14.269 1.00 39.59 163 SER A CA 1
ATOM 1332 C C . SER A 1 163 ? 18.231 -23.071 15.379 1.00 39.59 163 SER A C 1
ATOM 1334 O O . SER A 1 163 ? 19.455 -23.182 15.344 1.00 39.59 163 SER A O 1
ATOM 1336 N N . LYS A 1 164 ? 17.498 -23.563 16.381 1.00 37.12 164 LYS A N 1
ATOM 1337 C CA . LYS A 1 164 ? 17.940 -24.696 17.194 1.00 37.12 164 LYS A CA 1
ATOM 1338 C C . LYS A 1 164 ? 17.602 -25.959 16.414 1.00 37.12 164 LYS A C 1
ATOM 1340 O O . LYS A 1 164 ? 16.453 -26.392 16.421 1.00 37.12 164 LYS A O 1
ATOM 1345 N N . ASP A 1 165 ? 18.601 -26.508 15.737 1.00 37.34 165 ASP A N 1
ATOM 1346 C CA . ASP A 1 165 ? 18.533 -27.853 15.178 1.00 37.34 165 ASP A CA 1
ATOM 1347 C C . ASP A 1 165 ? 18.422 -28.846 16.344 1.00 37.34 165 ASP A C 1
ATOM 1349 O O . ASP A 1 165 ? 19.332 -28.976 17.164 1.00 37.34 165 ASP A O 1
ATOM 1353 N N . GLY A 1 166 ? 17.261 -29.486 16.457 1.00 34.41 166 GLY A N 1
ATOM 1354 C CA . GLY A 1 166 ? 17.014 -30.632 17.322 1.00 34.41 166 GLY A CA 1
ATOM 1355 C C . GLY A 1 166 ? 16.592 -31.800 16.443 1.00 34.41 166 GLY A C 1
ATOM 1356 O O . GLY A 1 166 ? 15.573 -31.718 15.761 1.00 34.41 166 GLY A O 1
ATOM 1357 N N . GLU A 1 167 ? 17.417 -32.843 16.432 1.00 39.94 167 GLU A N 1
ATOM 1358 C CA . GLU A 1 167 ? 17.218 -34.111 15.730 1.00 39.94 167 GLU A CA 1
ATOM 1359 C C . GLU A 1 167 ? 15.847 -34.751 15.998 1.00 39.94 167 GLU A C 1
ATOM 1361 O O . GLU A 1 167 ? 15.491 -35.033 17.140 1.00 39.94 167 GLU A O 1
ATOM 1366 N N . SER A 1 168 ? 15.149 -35.119 14.923 1.00 34.59 168 SER A N 1
ATOM 1367 C CA . SER A 1 168 ? 14.358 -36.352 14.878 1.00 34.59 168 SER A CA 1
ATOM 1368 C C . SER A 1 168 ? 14.420 -36.932 13.465 1.00 34.59 168 SER A C 1
ATOM 1370 O O . SER A 1 168 ? 13.839 -36.385 12.526 1.00 34.59 168 SER A O 1
ATOM 1372 N N . MET A 1 169 ? 15.168 -38.025 13.318 1.00 41.78 169 MET A N 1
ATOM 1373 C CA . MET A 1 169 ? 15.059 -38.947 12.188 1.00 41.78 169 MET A CA 1
ATOM 1374 C C . MET A 1 169 ? 13.644 -39.519 12.147 1.00 41.78 169 MET A C 1
ATOM 1376 O O . MET A 1 169 ? 13.218 -39.988 13.189 1.00 41.78 169 MET A O 1
ATOM 1380 N N . GLU A 1 170 ? 12.996 -39.568 10.980 1.00 38.94 170 GLU A N 1
ATOM 1381 C CA . GLU A 1 170 ? 12.349 -40.782 10.452 1.00 38.94 170 GLU A CA 1
ATOM 1382 C C . GLU A 1 170 ? 12.295 -40.718 8.913 1.00 38.94 170 GLU A C 1
ATOM 1384 O O . GLU A 1 170 ? 12.247 -39.651 8.301 1.00 38.94 170 GLU A O 1
ATOM 1389 N N . VAL A 1 171 ? 12.415 -41.895 8.304 1.00 32.28 171 VAL A N 1
ATOM 1390 C CA . VAL A 1 171 ? 12.819 -42.171 6.922 1.00 32.28 171 VAL A CA 1
ATOM 1391 C C . VAL A 1 171 ? 11.607 -42.466 6.022 1.00 32.28 171 VAL A C 1
ATOM 1393 O O . VAL A 1 171 ? 10.807 -43.339 6.324 1.00 32.28 171 VAL A O 1
ATOM 1396 N N . ASN A 1 172 ? 11.554 -41.741 4.898 1.00 32.41 172 ASN A N 1
ATOM 1397 C CA . ASN A 1 172 ? 11.173 -42.077 3.510 1.00 32.41 172 ASN A CA 1
ATOM 1398 C C . ASN A 1 172 ? 9.972 -42.996 3.178 1.00 32.41 172 ASN A C 1
ATOM 1400 O O . ASN A 1 172 ? 9.931 -44.158 3.560 1.00 32.41 172 ASN A O 1
ATOM 1404 N N . THR A 1 173 ? 9.150 -42.562 2.205 1.00 29.20 173 THR A N 1
ATOM 1405 C CA . THR A 1 173 ? 8.923 -43.308 0.937 1.00 29.20 173 THR A CA 1
ATOM 1406 C C . THR A 1 173 ? 8.362 -42.410 -0.188 1.00 29.20 173 THR A C 1
ATOM 1408 O O . THR A 1 173 ? 7.187 -42.074 -0.241 1.00 29.20 173 THR A O 1
ATOM 1411 N N . SER A 1 174 ? 9.282 -42.004 -1.069 1.00 32.62 174 SER A N 1
ATOM 1412 C CA . SER A 1 174 ? 9.188 -41.678 -2.509 1.00 32.62 174 SER A CA 1
ATOM 1413 C C . SER A 1 174 ? 7.822 -41.509 -3.212 1.00 32.62 174 SER A C 1
ATOM 1415 O O . SER A 1 174 ? 7.114 -42.496 -3.422 1.00 32.62 174 SER A O 1
ATOM 1417 N N . ARG A 1 175 ? 7.608 -40.330 -3.830 1.00 32.47 175 ARG A N 1
ATOM 1418 C CA . ARG A 1 175 ? 7.626 -40.194 -5.308 1.00 32.47 175 ARG A CA 1
ATOM 1419 C C . ARG A 1 175 ? 7.967 -38.757 -5.760 1.00 32.47 175 ARG A C 1
ATOM 1421 O O . ARG A 1 175 ? 7.248 -37.810 -5.463 1.00 32.47 175 ARG A O 1
ATOM 1428 N N . GLU A 1 176 ? 9.105 -38.671 -6.443 1.00 31.61 176 GLU A N 1
ATOM 1429 C CA . GLU A 1 176 ? 9.722 -37.584 -7.231 1.00 31.61 176 GLU A CA 1
ATOM 1430 C C . GLU A 1 176 ? 8.808 -37.090 -8.375 1.00 31.61 176 GLU A C 1
ATOM 1432 O O . GLU A 1 176 ? 7.919 -37.832 -8.786 1.00 31.61 176 GLU A O 1
ATOM 1437 N N . GLU A 1 177 ? 8.937 -35.930 -9.031 1.00 32.06 177 GLU A N 1
ATOM 1438 C CA . GLU A 1 177 ? 9.760 -34.696 -9.026 1.00 32.06 177 GLU A CA 1
ATOM 1439 C C . GLU A 1 177 ? 9.050 -33.769 -10.073 1.00 32.06 177 GLU A C 1
ATOM 1441 O O . GLU A 1 177 ? 8.204 -34.244 -10.827 1.00 32.06 177 GLU A O 1
ATOM 1446 N N . VAL A 1 178 ? 9.207 -32.447 -10.211 1.00 30.66 178 VAL A N 1
ATOM 1447 C CA . VAL A 1 178 ? 10.413 -31.651 -10.489 1.00 30.66 178 VAL A CA 1
ATOM 1448 C C . VAL A 1 178 ? 10.051 -30.170 -10.246 1.00 30.66 178 VAL A C 1
ATOM 1450 O O . VAL A 1 178 ? 9.143 -29.638 -10.881 1.00 30.66 178 VAL A O 1
ATOM 1453 N N . SER A 1 179 ? 10.785 -29.465 -9.381 1.00 32.59 179 SER A N 1
ATOM 1454 C CA . SER A 1 179 ? 10.844 -27.993 -9.381 1.00 32.59 179 SER A CA 1
ATOM 1455 C C . SER A 1 179 ? 12.301 -27.569 -9.232 1.00 32.59 179 SER A C 1
ATOM 1457 O O . SER A 1 179 ? 12.960 -27.835 -8.226 1.00 32.59 179 SER A O 1
ATOM 1459 N N .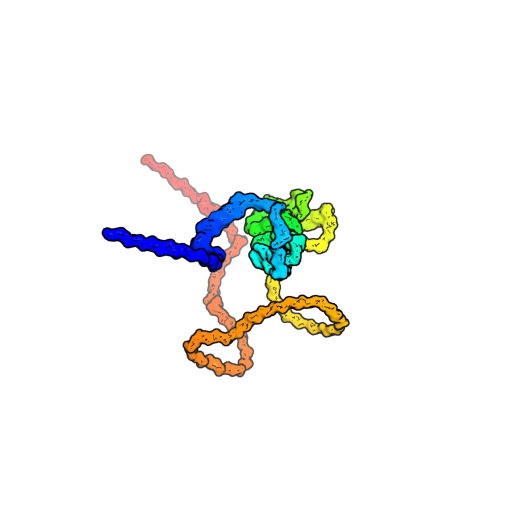 GLN A 1 180 ? 12.835 -26.989 -10.302 1.00 39.66 180 GLN A N 1
ATOM 1460 C CA . GLN A 1 180 ? 14.254 -26.717 -10.477 1.00 39.66 180 GLN A CA 1
ATOM 1461 C C . GLN A 1 180 ? 14.700 -25.473 -9.686 1.00 39.66 180 GLN A C 1
ATOM 1463 O O . GLN A 1 180 ? 14.449 -24.332 -10.054 1.00 39.66 180 GLN A O 1
ATOM 1468 N N . ASN A 1 181 ? 15.403 -25.729 -8.584 1.00 34.06 181 ASN A N 1
ATOM 1469 C CA . ASN A 1 181 ? 16.787 -25.309 -8.339 1.00 34.06 181 ASN A CA 1
ATOM 1470 C C . ASN A 1 181 ? 17.191 -23.849 -8.695 1.00 34.06 181 ASN A C 1
ATOM 1472 O O . ASN A 1 181 ? 17.679 -23.574 -9.790 1.00 34.06 181 ASN A O 1
ATOM 1476 N N . ARG A 1 182 ? 17.179 -22.933 -7.709 1.00 34.53 182 ARG A N 1
ATOM 1477 C CA . ARG A 1 182 ? 18.144 -21.812 -7.661 1.00 34.53 182 ARG A CA 1
ATOM 1478 C C . ARG A 1 182 ? 19.219 -22.117 -6.623 1.00 34.53 182 ARG A C 1
ATOM 1480 O O . ARG A 1 182 ? 19.000 -21.989 -5.421 1.00 34.53 182 ARG A O 1
ATOM 1487 N N . ARG A 1 183 ? 20.398 -22.495 -7.117 1.00 39.41 183 ARG A N 1
ATOM 1488 C CA . ARG A 1 183 ? 21.638 -22.621 -6.344 1.00 39.41 183 ARG A CA 1
ATOM 1489 C C . ARG A 1 183 ? 22.087 -21.219 -5.923 1.00 39.41 183 ARG A C 1
ATOM 1491 O O . ARG A 1 183 ? 22.379 -20.393 -6.783 1.00 39.41 183 ARG A O 1
ATOM 1498 N N . VAL A 1 184 ? 22.162 -20.938 -4.624 1.00 39.25 184 VAL A N 1
ATOM 1499 C CA . VAL A 1 184 ? 22.891 -19.761 -4.128 1.00 39.25 184 VAL A CA 1
ATOM 1500 C C . VAL A 1 184 ? 24.335 -20.192 -3.905 1.00 39.25 184 VAL A C 1
ATOM 1502 O O . VAL A 1 184 ? 24.641 -20.924 -2.966 1.00 39.25 184 VAL A O 1
ATOM 1505 N N . PHE A 1 185 ? 25.217 -19.766 -4.805 1.00 41.66 185 PHE A N 1
ATOM 1506 C CA . PHE A 1 185 ? 26.659 -19.929 -4.670 1.00 41.66 185 PHE A CA 1
ATOM 1507 C C . PHE A 1 185 ? 27.137 -19.047 -3.507 1.00 41.66 185 PHE A C 1
ATOM 1509 O O . PHE A 1 185 ? 27.166 -17.822 -3.608 1.00 41.66 185 PHE A O 1
ATOM 1516 N N . SER A 1 186 ? 27.441 -19.656 -2.361 1.00 50.88 186 SER A N 1
ATOM 1517 C CA . SER A 1 186 ? 28.018 -18.955 -1.214 1.00 50.88 186 SER A CA 1
ATOM 1518 C C . SER A 1 186 ? 29.537 -19.010 -1.328 1.00 50.88 186 SER A C 1
ATOM 1520 O O . SER A 1 186 ? 30.144 -20.051 -1.084 1.00 50.88 186 SER A O 1
ATOM 1522 N N . TYR A 1 187 ? 30.157 -17.887 -1.688 1.00 49.69 187 TYR A N 1
ATOM 1523 C CA . TYR A 1 187 ? 31.600 -17.701 -1.553 1.00 49.69 187 TYR A CA 1
ATOM 1524 C C . TYR A 1 187 ? 31.934 -17.615 -0.055 1.00 49.69 187 TYR A C 1
ATOM 1526 O O . TYR A 1 187 ? 31.967 -16.533 0.529 1.00 49.69 187 TYR A O 1
ATOM 1534 N N . LYS A 1 188 ? 32.120 -18.757 0.610 1.00 59.81 188 LYS A N 1
ATOM 1535 C CA . LYS A 1 188 ? 32.694 -18.776 1.959 1.00 59.81 188 LYS A CA 1
ATOM 1536 C C . LYS A 1 188 ? 34.200 -18.595 1.823 1.00 59.81 188 LYS A C 1
ATOM 1538 O O . LYS A 1 188 ? 34.894 -19.502 1.374 1.00 59.81 188 LYS A O 1
ATOM 1543 N N . VAL A 1 189 ? 34.690 -17.419 2.199 1.00 54.00 189 VAL A N 1
ATOM 1544 C CA . VAL A 1 189 ? 36.126 -17.175 2.355 1.00 54.00 189 VAL A CA 1
ATOM 1545 C C . VAL A 1 189 ? 36.635 -18.087 3.486 1.00 54.00 189 VAL A C 1
ATOM 1547 O O . VAL A 1 189 ? 36.047 -18.068 4.570 1.00 54.00 189 VAL A O 1
ATOM 1550 N N . PRO A 1 190 ? 37.669 -18.920 3.268 1.00 61.53 190 PRO A N 1
ATOM 1551 C CA . PRO A 1 190 ? 38.253 -19.738 4.327 1.00 61.53 190 PRO A CA 1
ATOM 1552 C C . PRO A 1 190 ? 38.801 -18.861 5.459 1.00 61.53 190 PRO A C 1
ATOM 1554 O O . PRO A 1 190 ? 39.439 -17.844 5.200 1.00 61.53 190 PRO A O 1
ATOM 1557 N N . ASN A 1 191 ? 38.633 -19.283 6.716 1.00 53.78 191 ASN A N 1
ATOM 1558 C CA . ASN A 1 191 ? 39.120 -18.570 7.912 1.00 53.78 191 ASN A CA 1
ATOM 1559 C C . ASN A 1 191 ? 40.662 -18.555 8.066 1.00 53.78 191 ASN A C 1
ATOM 1561 O O . ASN A 1 191 ? 41.179 -18.379 9.166 1.00 53.78 191 ASN A O 1
ATOM 1565 N N . GLN A 1 192 ? 41.407 -18.738 6.976 1.00 59.56 192 GLN A N 1
ATOM 1566 C CA . GLN A 1 192 ? 42.861 -18.619 6.918 1.00 59.56 192 GLN A CA 1
ATOM 1567 C C . GLN A 1 192 ? 43.265 -17.916 5.620 1.00 59.56 192 GLN A C 1
ATOM 1569 O O . GLN A 1 192 ? 43.731 -18.536 4.670 1.00 59.56 192 GLN A O 1
ATOM 1574 N N . ILE A 1 193 ? 43.094 -16.596 5.596 1.00 48.31 193 ILE A N 1
ATOM 1575 C CA . ILE A 1 193 ? 43.869 -15.717 4.722 1.00 48.31 193 ILE A CA 1
ATOM 1576 C C . ILE A 1 193 ? 44.595 -14.744 5.647 1.00 48.31 193 ILE A C 1
ATOM 1578 O O . ILE A 1 193 ? 43.989 -13.838 6.212 1.00 48.31 193 ILE A O 1
ATOM 1582 N N . CYS A 1 194 ? 45.892 -14.977 5.841 1.00 53.09 194 CYS A N 1
ATOM 1583 C CA . CYS A 1 194 ? 46.781 -14.092 6.583 1.00 53.09 194 CYS A CA 1
ATOM 1584 C C . CYS A 1 194 ? 47.626 -13.327 5.561 1.00 53.09 194 CYS A C 1
ATOM 1586 O O . CYS A 1 194 ? 48.474 -13.927 4.903 1.00 53.09 194 CYS A O 1
ATOM 1588 N N . PHE A 1 195 ? 47.421 -12.017 5.430 1.00 43.38 195 PHE A N 1
ATOM 1589 C CA . PHE A 1 195 ? 48.390 -11.139 4.776 1.00 43.38 195 PHE A CA 1
ATOM 1590 C C . PHE A 1 195 ? 49.241 -10.485 5.867 1.00 43.38 195 PHE A C 1
ATOM 1592 O O . PHE A 1 195 ? 48.723 -9.716 6.671 1.00 43.38 195 PHE A O 1
ATOM 1599 N N . GLY A 1 196 ? 50.534 -10.815 5.909 1.00 38.72 196 GLY A N 1
ATOM 1600 C CA . GLY A 1 196 ? 51.503 -10.202 6.821 1.00 38.72 196 GLY A CA 1
ATOM 1601 C C . GLY A 1 196 ? 52.385 -11.224 7.535 1.00 38.72 196 GLY A C 1
ATOM 1602 O O . GLY A 1 196 ? 51.904 -12.080 8.272 1.00 38.72 196 GLY A O 1
ATOM 1603 N N . GLN A 1 197 ? 53.695 -11.132 7.302 1.00 49.06 197 GLN A N 1
ATOM 1604 C CA . GLN A 1 197 ? 54.724 -11.827 8.074 1.00 49.06 197 GLN A CA 1
ATOM 1605 C C . GLN A 1 197 ? 54.689 -11.363 9.538 1.00 49.06 197 GLN A C 1
ATOM 1607 O O . GLN A 1 197 ? 54.704 -10.164 9.799 1.00 49.06 197 GLN A O 1
ATOM 1612 N N . GLY A 1 198 ? 54.702 -12.300 10.491 1.00 41.62 198 GLY A N 1
ATOM 1613 C CA . GLY A 1 198 ? 54.871 -11.962 11.907 1.00 41.62 198 GLY A CA 1
ATOM 1614 C C . GLY A 1 198 ? 54.497 -13.081 12.877 1.00 41.62 198 GLY A C 1
ATOM 1615 O O . GLY A 1 198 ? 53.372 -13.144 13.350 1.00 41.62 198 GLY A O 1
ATOM 1616 N N . SER A 1 199 ? 55.471 -13.949 13.152 1.00 42.44 199 SER A N 1
ATOM 1617 C CA . SER A 1 199 ? 55.662 -14.828 14.329 1.00 42.44 199 SER A CA 1
ATOM 1618 C C . SER A 1 199 ? 54.908 -14.435 15.626 1.00 42.44 199 SER A C 1
ATOM 1620 O O . SER A 1 199 ? 54.813 -13.254 15.926 1.00 42.44 199 SER A O 1
ATOM 1622 N N . ALA A 1 200 ? 54.460 -15.325 16.523 1.00 44.94 200 ALA A N 1
ATOM 1623 C CA . ALA A 1 200 ? 54.922 -16.676 16.839 1.00 44.94 200 ALA A CA 1
ATOM 1624 C C . ALA A 1 200 ? 53.826 -17.544 17.495 1.00 44.94 200 ALA A C 1
ATOM 1626 O O . ALA A 1 200 ? 52.916 -17.062 18.169 1.00 44.94 200 ALA A O 1
ATOM 1627 N N . LEU A 1 201 ? 54.002 -18.854 17.331 1.00 49.25 201 LEU A N 1
ATOM 1628 C CA . LEU A 1 201 ? 53.295 -19.945 17.994 1.00 49.25 201 LEU A CA 1
ATOM 1629 C C . LEU A 1 201 ? 53.537 -19.938 19.511 1.00 49.25 201 LEU A C 1
ATOM 1631 O O . LEU A 1 201 ? 54.682 -19.945 19.961 1.00 49.25 201 LEU A O 1
ATOM 1635 N N . GLY A 1 202 ? 52.456 -20.023 20.289 1.00 42.06 202 GLY A N 1
ATOM 1636 C CA . GLY A 1 202 ? 52.489 -20.211 21.737 1.00 42.06 202 GLY A CA 1
ATOM 1637 C C . GLY A 1 202 ? 51.513 -21.295 22.196 1.00 42.06 202 GLY A C 1
ATOM 1638 O O . GLY A 1 202 ? 50.323 -21.047 22.328 1.00 42.06 202 GLY A O 1
ATOM 1639 N N . PHE A 1 203 ? 52.075 -22.472 22.480 1.00 37.25 203 PHE A N 1
ATOM 1640 C CA . PHE A 1 203 ? 51.567 -23.563 23.324 1.00 37.25 203 PHE A CA 1
ATOM 1641 C C . PHE A 1 203 ? 50.305 -24.335 22.900 1.00 37.25 203 PHE A C 1
ATOM 1643 O O . PHE A 1 203 ? 49.195 -24.123 23.384 1.00 37.25 203 PHE A O 1
ATOM 1650 N N . GLN A 1 204 ? 50.543 -25.431 22.175 1.00 51.19 204 GLN A N 1
ATOM 1651 C CA . GLN A 1 204 ? 49.798 -26.667 22.407 1.00 51.19 204 GLN A CA 1
ATOM 1652 C C . GLN A 1 204 ? 50.107 -27.202 23.817 1.00 51.19 204 GLN A C 1
ATOM 1654 O O . GLN A 1 204 ? 51.246 -27.565 24.107 1.00 51.19 204 GLN A O 1
ATOM 1659 N N . ARG A 1 205 ? 49.079 -27.358 24.660 1.00 45.44 205 ARG A N 1
ATOM 1660 C CA . ARG A 1 205 ? 48.999 -28.458 25.637 1.00 45.44 205 ARG A CA 1
ATOM 1661 C C . ARG A 1 205 ? 47.568 -28.993 25.716 1.00 45.44 205 ARG A C 1
ATOM 1663 O O . ARG A 1 205 ? 46.688 -28.366 26.285 1.00 45.44 205 ARG A O 1
ATOM 1670 N N . GLY A 1 206 ? 47.389 -30.168 25.114 1.00 40.06 206 GLY A N 1
ATOM 1671 C CA . GLY A 1 206 ? 46.971 -31.386 25.812 1.00 40.06 206 GLY A CA 1
ATOM 1672 C C . GLY A 1 206 ? 45.621 -31.406 26.533 1.00 40.06 206 GLY A C 1
ATOM 1673 O O . GLY A 1 206 ? 45.427 -30.772 27.563 1.00 40.06 206 GLY A O 1
ATOM 1674 N N . ARG A 1 207 ? 44.746 -32.287 26.036 1.00 47.03 207 ARG A N 1
ATOM 1675 C CA . ARG A 1 207 ? 43.575 -32.857 26.716 1.00 47.03 207 ARG A CA 1
ATOM 1676 C C . ARG A 1 207 ? 43.859 -33.212 28.187 1.00 47.03 207 ARG A C 1
ATOM 1678 O O . ARG A 1 207 ? 44.815 -33.924 28.474 1.00 47.03 207 ARG A O 1
ATOM 1685 N N . GLY A 1 208 ? 42.948 -32.827 29.081 1.00 41.69 208 GLY A N 1
ATOM 1686 C CA . GLY A 1 208 ? 42.902 -33.299 30.465 1.00 41.69 208 GLY A CA 1
ATOM 1687 C C . GLY A 1 208 ? 41.533 -33.042 31.092 1.00 41.69 208 GLY A C 1
ATOM 1688 O O . GLY A 1 208 ? 41.191 -31.905 31.403 1.00 41.69 208 GLY A O 1
ATOM 1689 N N . ARG A 1 209 ? 40.742 -34.111 31.249 1.00 49.69 209 ARG A N 1
ATOM 1690 C CA . ARG A 1 209 ? 39.503 -34.156 32.041 1.00 49.69 209 ARG A CA 1
ATOM 1691 C C . ARG A 1 209 ? 39.777 -33.676 33.471 1.00 49.69 209 ARG A C 1
ATOM 1693 O O . ARG A 1 209 ? 40.716 -34.143 34.104 1.00 49.69 209 ARG A O 1
ATOM 1700 N N . GLY A 1 210 ? 38.910 -32.817 33.998 1.00 39.97 210 GLY A N 1
ATOM 1701 C CA . GLY A 1 210 ? 38.898 -32.443 35.409 1.00 39.97 210 GLY A CA 1
ATOM 1702 C C . GLY A 1 210 ? 37.704 -31.550 35.712 1.00 39.97 210 GLY A C 1
ATOM 1703 O O . GLY A 1 210 ? 37.684 -30.387 35.320 1.00 39.97 210 GLY A O 1
ATOM 1704 N N . ASN A 1 211 ? 36.703 -32.119 36.379 1.00 53.94 211 ASN A N 1
ATOM 1705 C CA . ASN A 1 211 ? 35.498 -31.439 36.840 1.00 53.94 211 ASN A CA 1
ATOM 1706 C C . ASN A 1 211 ? 35.904 -30.278 37.775 1.00 53.94 211 ASN A C 1
ATOM 1708 O O . ASN A 1 211 ? 36.494 -30.524 38.827 1.00 53.94 211 ASN A O 1
ATOM 1712 N N . LYS A 1 212 ? 35.659 -29.018 37.391 1.00 47.44 212 LYS A N 1
ATOM 1713 C CA . LYS A 1 212 ? 35.937 -27.839 38.232 1.00 47.44 212 LYS A CA 1
ATOM 1714 C C . LYS A 1 212 ? 34.635 -27.078 38.471 1.00 47.44 212 LYS A C 1
ATOM 1716 O O . LYS A 1 212 ? 34.006 -26.629 37.519 1.00 47.44 212 LYS A O 1
ATOM 1721 N N . GLY A 1 213 ? 34.257 -26.973 39.748 1.00 60.69 213 GLY A N 1
ATOM 1722 C CA . GLY A 1 213 ? 33.066 -26.266 40.230 1.00 60.69 213 GLY A CA 1
ATOM 1723 C C . GLY A 1 213 ? 33.038 -24.769 39.881 1.00 60.69 213 GLY A C 1
ATOM 17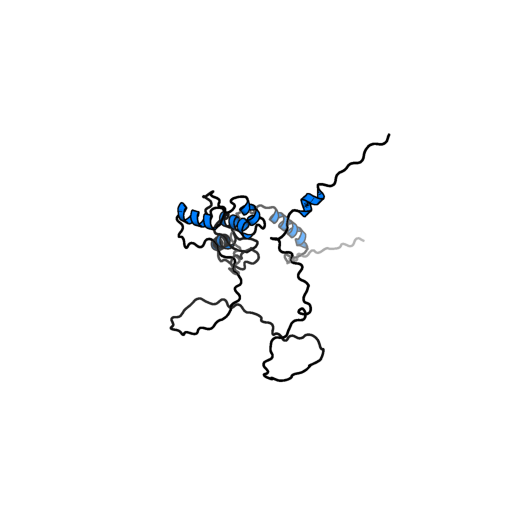24 O O . GLY A 1 213 ? 34.001 -24.237 39.317 1.00 60.69 213 GLY A O 1
ATOM 1725 N N . PRO A 1 214 ? 31.929 -24.073 40.192 1.00 57.56 214 PRO A N 1
ATOM 1726 C CA . PRO A 1 214 ? 31.644 -22.757 39.637 1.00 57.56 214 PRO A CA 1
ATOM 1727 C C . PRO A 1 214 ? 32.644 -21.707 40.135 1.00 57.56 214 PRO A C 1
ATOM 1729 O O . PRO A 1 214 ? 32.857 -21.529 41.336 1.00 57.56 214 PRO A O 1
ATOM 1732 N N . LYS A 1 215 ? 33.255 -20.990 39.186 1.00 59.59 215 LYS A N 1
ATOM 1733 C CA . LYS A 1 215 ? 34.133 -19.845 39.450 1.00 59.59 215 LYS A CA 1
ATOM 1734 C C . LYS A 1 215 ? 33.287 -18.660 39.924 1.00 59.59 215 LYS A C 1
ATOM 1736 O O . LYS A 1 215 ? 32.362 -18.249 39.229 1.00 59.59 215 LYS A O 1
ATOM 1741 N N . LYS A 1 216 ? 33.617 -18.091 41.087 1.00 59.62 216 LYS A N 1
ATOM 1742 C CA . LYS A 1 216 ? 33.010 -16.843 41.571 1.00 59.62 216 LYS A CA 1
ATOM 1743 C C . LYS A 1 216 ? 33.561 -15.652 40.780 1.00 59.62 216 LYS A C 1
ATOM 1745 O O . LYS A 1 216 ? 34.769 -15.535 40.591 1.00 59.62 216 LYS A O 1
ATOM 1750 N N . HIS A 1 217 ? 32.651 -14.803 40.313 1.00 56.25 217 HIS A N 1
ATOM 1751 C CA . HIS A 1 217 ? 32.910 -13.577 39.562 1.00 56.25 217 HIS A CA 1
ATOM 1752 C C . HIS A 1 217 ? 33.240 -12.404 40.510 1.00 56.25 217 HIS A C 1
ATOM 1754 O O . HIS A 1 217 ? 32.730 -12.335 41.627 1.00 56.25 217 HIS A O 1
ATOM 1760 N N . TRP A 1 218 ? 34.083 -11.480 40.048 1.00 59.22 218 TRP A N 1
ATOM 1761 C CA . TRP A 1 218 ? 34.802 -10.433 40.799 1.00 59.22 218 TRP A CA 1
ATOM 1762 C C . TRP A 1 218 ? 33.946 -9.380 41.550 1.00 59.22 218 TRP A C 1
ATOM 1764 O O . TRP A 1 218 ? 34.493 -8.582 42.300 1.00 59.22 218 TRP A O 1
ATOM 1774 N N . HIS A 1 219 ? 32.611 -9.399 41.463 1.00 58.78 219 HIS A N 1
ATOM 1775 C CA . HIS A 1 219 ? 31.740 -8.432 42.165 1.00 58.78 219 HIS A CA 1
ATOM 1776 C C . HIS A 1 219 ? 31.015 -8.979 43.407 1.00 58.78 219 HIS A C 1
ATOM 1778 O O . HIS A 1 219 ? 29.992 -8.439 43.818 1.00 58.78 219 HIS A O 1
ATOM 1784 N N . GLN A 1 220 ? 31.531 -10.031 44.044 1.00 60.38 220 GLN A N 1
ATOM 1785 C CA . GLN A 1 220 ? 30.943 -10.593 45.268 1.00 60.38 220 GLN A CA 1
ATOM 1786 C C . GLN A 1 220 ? 31.856 -10.431 46.492 1.00 60.38 220 GLN A C 1
ATOM 1788 O O . GLN A 1 220 ? 32.184 -11.392 47.182 1.00 60.38 220 GLN A O 1
ATOM 1793 N N . THR A 1 221 ? 32.262 -9.196 46.790 1.00 56.75 221 THR A N 1
ATOM 1794 C CA . THR A 1 221 ? 32.905 -8.842 48.065 1.00 56.75 221 THR A CA 1
ATOM 1795 C C . THR A 1 221 ? 32.395 -7.489 48.566 1.00 56.75 221 THR A C 1
ATOM 1797 O O . THR A 1 221 ? 32.982 -6.450 48.290 1.00 56.75 221 THR A O 1
ATOM 1800 N N . LYS A 1 222 ? 31.266 -7.513 49.294 1.00 54.41 222 LYS A N 1
ATOM 1801 C CA . LYS A 1 222 ? 30.906 -6.668 50.462 1.00 54.41 222 LYS A CA 1
ATOM 1802 C C . LYS A 1 222 ? 29.387 -6.717 50.677 1.00 54.41 222 LYS A C 1
ATOM 1804 O O . LYS A 1 222 ? 28.621 -6.331 49.802 1.00 54.41 222 LYS A O 1
ATOM 1809 N N . LYS A 1 223 ? 28.945 -7.175 51.856 1.00 56.00 223 LYS A N 1
ATOM 1810 C CA . LYS A 1 223 ? 27.572 -6.944 52.335 1.00 56.00 223 LYS A CA 1
ATOM 1811 C C . LYS A 1 223 ? 27.420 -5.438 52.566 1.00 56.00 223 LYS A C 1
ATOM 1813 O O . LYS A 1 223 ? 27.956 -4.917 53.541 1.00 56.00 223 LYS A O 1
ATOM 1818 N N . GLY A 1 224 ? 26.744 -4.744 51.655 1.00 50.03 224 GLY A N 1
ATOM 1819 C CA . GLY A 1 224 ? 26.233 -3.403 51.922 1.00 50.03 224 GLY A CA 1
ATOM 1820 C C . GLY A 1 224 ? 25.212 -3.470 53.058 1.00 50.03 224 GLY A C 1
ATOM 1821 O O . GLY A 1 224 ? 24.452 -4.435 53.153 1.00 50.03 224 GLY A O 1
ATOM 1822 N N . LYS A 1 225 ? 25.223 -2.477 53.950 1.00 60.59 225 LYS A N 1
ATOM 1823 C CA . LYS A 1 225 ? 24.145 -2.297 54.926 1.00 60.59 225 LYS A CA 1
ATOM 1824 C C . LYS A 1 225 ? 22.867 -1.991 54.145 1.00 60.59 225 LYS A C 1
ATOM 1826 O O . LYS A 1 225 ? 22.893 -1.166 53.237 1.00 60.59 225 LYS A O 1
ATOM 1831 N N . ASN A 1 226 ? 21.791 -2.697 54.467 1.00 63.34 226 ASN A N 1
ATOM 1832 C CA . ASN A 1 226 ? 20.503 -2.536 53.812 1.00 63.34 226 ASN A CA 1
ATOM 1833 C C . ASN A 1 226 ? 19.935 -1.157 54.196 1.00 63.34 226 ASN A C 1
ATOM 1835 O O . ASN A 1 226 ? 19.724 -0.907 55.378 1.00 63.34 226 ASN A O 1
ATOM 1839 N N . THR A 1 227 ? 19.749 -0.256 53.231 1.00 63.50 227 THR A N 1
ATOM 1840 C CA . THR A 1 227 ? 19.110 1.063 53.428 1.00 63.50 227 THR A CA 1
ATOM 1841 C C . THR A 1 227 ? 17.647 1.051 52.985 1.00 63.50 227 THR A C 1
ATOM 1843 O O . THR A 1 227 ? 17.091 2.091 52.645 1.00 63.50 227 THR A O 1
ATOM 1846 N N . ALA A 1 228 ? 17.028 -0.127 52.935 1.00 60.62 228 ALA A N 1
ATOM 1847 C CA . ALA A 1 228 ? 15.593 -0.246 52.755 1.00 60.62 228 ALA A CA 1
ATOM 1848 C C . ALA A 1 228 ? 14.917 0.110 54.085 1.00 60.62 228 ALA A C 1
ATOM 1850 O O . ALA A 1 228 ? 15.040 -0.629 55.060 1.00 60.62 228 ALA A O 1
ATOM 1851 N N . VAL A 1 229 ? 14.259 1.266 54.129 1.00 64.62 229 VAL A N 1
ATOM 1852 C CA . VAL A 1 229 ? 13.262 1.567 55.159 1.00 64.62 229 VAL A CA 1
ATOM 1853 C C . VAL A 1 229 ? 11.937 1.001 54.651 1.00 64.62 229 VAL A C 1
ATOM 1855 O O . VAL A 1 229 ? 11.564 1.275 53.509 1.00 64.62 229 VAL A O 1
ATOM 1858 N N . ASP A 1 230 ? 11.264 0.189 55.467 1.00 59.12 230 ASP A N 1
ATOM 1859 C CA . ASP A 1 230 ? 9.940 -0.348 55.146 1.00 59.12 230 ASP A CA 1
ATOM 1860 C C . ASP A 1 230 ? 8.937 0.803 55.006 1.00 59.12 230 ASP A C 1
ATOM 1862 O O . ASP A 1 230 ? 8.698 1.579 55.932 1.00 59.12 230 ASP A O 1
ATOM 1866 N N . ILE A 1 231 ? 8.359 0.924 53.811 1.00 59.50 231 ILE A N 1
ATOM 1867 C CA . ILE A 1 231 ? 7.457 2.024 53.436 1.00 59.50 231 ILE A CA 1
ATOM 1868 C C . ILE A 1 231 ? 6.153 1.976 54.253 1.00 59.50 231 ILE A C 1
ATOM 1870 O O . ILE A 1 231 ? 5.510 3.002 54.455 1.00 59.50 231 ILE A O 1
ATOM 1874 N N . GLU A 1 232 ? 5.786 0.810 54.787 1.00 63.47 232 GLU A N 1
ATOM 1875 C CA . GLU A 1 232 ? 4.551 0.617 55.556 1.00 63.47 232 GLU A CA 1
ATOM 1876 C C . GLU A 1 232 ? 4.645 1.085 57.021 1.00 63.47 232 GLU A C 1
ATOM 1878 O O . GLU A 1 232 ? 3.632 1.097 57.716 1.00 63.47 232 GLU A O 1
ATOM 1883 N N . SER A 1 233 ? 5.822 1.515 57.500 1.00 61.12 233 SER A N 1
ATOM 1884 C CA . SER A 1 233 ? 6.023 1.961 58.891 1.00 61.12 233 SER A CA 1
ATOM 1885 C C . SER A 1 233 ? 6.308 3.461 59.061 1.00 61.12 233 SER A C 1
ATOM 1887 O O . SER A 1 233 ? 6.843 3.869 60.091 1.00 61.12 233 SER A O 1
ATOM 1889 N N . VAL A 1 234 ? 5.976 4.302 58.079 1.00 62.03 234 VAL A N 1
ATOM 1890 C CA . VAL A 1 234 ? 6.123 5.764 58.204 1.00 62.03 234 VAL A CA 1
ATOM 1891 C C . VAL A 1 234 ? 4.939 6.337 59.002 1.00 62.03 234 VAL A C 1
ATOM 1893 O O . VAL A 1 234 ? 3.835 6.464 58.478 1.00 62.03 234 VAL A O 1
ATOM 1896 N N . ASP A 1 235 ? 5.153 6.668 60.282 1.00 69.94 235 ASP A N 1
ATOM 1897 C CA . ASP A 1 235 ? 4.149 7.305 61.154 1.00 69.94 235 ASP A CA 1
ATOM 1898 C C . ASP A 1 235 ? 4.159 8.835 60.948 1.00 69.94 235 ASP A C 1
ATOM 1900 O O . ASP A 1 235 ? 5.179 9.501 61.116 1.00 69.94 235 ASP A O 1
ATOM 1904 N N . MET A 1 236 ? 3.009 9.415 60.595 1.00 65.12 236 MET A N 1
ATOM 1905 C CA . MET A 1 236 ? 2.836 10.825 60.191 1.00 65.12 236 MET A CA 1
ATOM 1906 C C . MET A 1 236 ? 2.968 11.850 61.339 1.00 65.12 236 MET A C 1
ATOM 1908 O O . MET A 1 236 ? 2.642 13.027 61.171 1.00 65.12 236 MET A O 1
ATOM 1912 N N . LYS A 1 237 ? 3.447 11.439 62.517 1.00 67.50 237 LYS A N 1
ATOM 1913 C CA . LYS A 1 237 ? 3.535 12.302 63.707 1.00 67.50 237 LYS A CA 1
ATOM 1914 C C . LYS A 1 237 ? 4.668 13.330 63.647 1.00 67.50 237 LYS A C 1
ATOM 1916 O O . LYS A 1 237 ? 4.539 14.383 64.264 1.00 67.50 237 LYS A O 1
ATOM 1921 N N . GLU A 1 238 ? 5.723 13.089 62.865 1.00 63.06 238 GLU A N 1
ATOM 1922 C CA . GLU A 1 238 ? 6.819 14.061 62.695 1.00 63.06 238 GLU A CA 1
ATOM 1923 C C . GLU A 1 238 ? 6.400 15.309 61.898 1.00 63.06 238 GLU A C 1
ATOM 1925 O O . GLU A 1 238 ? 6.928 16.395 62.131 1.00 63.06 238 GLU A O 1
ATOM 1930 N N . LEU A 1 239 ? 5.407 15.204 61.004 1.00 63.25 239 LEU A N 1
ATOM 1931 C CA . LEU A 1 239 ? 4.948 16.347 60.204 1.00 63.25 239 LEU A CA 1
ATOM 1932 C C . LEU A 1 239 ? 4.063 17.312 61.013 1.00 63.25 239 LEU A C 1
ATOM 1934 O O . LEU A 1 239 ? 4.108 18.520 60.794 1.00 63.25 239 LEU A O 1
ATOM 1938 N N . ALA A 1 240 ? 3.293 16.793 61.975 1.00 63.66 240 ALA A N 1
ATOM 1939 C CA . ALA A 1 240 ? 2.482 17.612 62.879 1.00 63.66 240 ALA A CA 1
ATOM 1940 C C . ALA A 1 240 ? 3.358 18.414 63.857 1.00 63.66 240 ALA A C 1
ATOM 1942 O O . ALA A 1 240 ? 3.094 19.585 64.116 1.00 63.66 240 ALA A O 1
ATOM 1943 N N . GLN A 1 241 ? 4.459 17.817 64.323 1.00 63.28 241 GLN A N 1
ATOM 1944 C CA . GLN A 1 241 ? 5.397 18.461 65.244 1.00 63.28 241 GLN A CA 1
ATOM 1945 C C . GLN A 1 241 ? 6.152 19.641 64.605 1.00 63.28 241 GLN A C 1
ATOM 1947 O O . GLN A 1 241 ? 6.551 20.571 65.302 1.00 63.28 241 GLN A O 1
ATOM 1952 N N . ALA A 1 242 ? 6.306 19.638 63.277 1.00 62.03 242 ALA A N 1
ATOM 1953 C CA . ALA A 1 242 ? 6.938 20.725 62.531 1.00 62.03 242 ALA A CA 1
ATOM 1954 C C . ALA A 1 242 ? 6.017 21.943 62.294 1.00 62.03 242 ALA A C 1
ATOM 1956 O O . ALA A 1 242 ? 6.512 23.011 61.934 1.00 62.03 242 ALA A O 1
ATOM 1957 N N . LEU A 1 243 ? 4.698 21.805 62.488 1.00 62.16 243 LEU A N 1
ATOM 1958 C CA . LEU A 1 243 ? 3.716 22.868 62.231 1.00 62.16 243 LEU A CA 1
ATOM 1959 C C . LEU A 1 243 ? 3.262 23.627 63.491 1.00 62.16 243 LEU A C 1
ATOM 1961 O O . LEU A 1 243 ? 2.655 24.685 63.355 1.00 62.16 243 LEU A O 1
ATOM 1965 N N . GLU A 1 244 ? 3.591 23.154 64.696 1.00 64.12 244 GLU A N 1
ATOM 1966 C CA . GLU A 1 244 ? 3.182 23.782 65.968 1.00 64.12 244 GLU A CA 1
ATOM 1967 C C . GLU A 1 244 ? 4.254 24.682 66.615 1.00 64.12 244 GLU A C 1
ATOM 1969 O O . GLU A 1 244 ? 4.195 24.951 67.811 1.00 64.12 244 GLU A O 1
ATOM 1974 N N . ALA A 1 245 ? 5.237 25.190 65.866 1.00 64.38 245 ALA A N 1
ATOM 1975 C CA . ALA A 1 245 ? 6.162 26.184 66.419 1.00 64.38 245 ALA A CA 1
ATOM 1976 C C . ALA A 1 245 ? 5.471 27.567 66.531 1.00 64.38 245 ALA A C 1
ATOM 1978 O O . ALA A 1 245 ? 5.137 28.156 65.497 1.00 64.38 245 ALA A O 1
ATOM 1979 N N . PRO A 1 246 ? 5.265 28.123 67.744 1.00 58.44 246 PRO A N 1
ATOM 1980 C CA . PRO A 1 246 ? 4.637 29.427 67.914 1.00 58.44 246 PRO A CA 1
ATOM 1981 C C . PRO A 1 246 ? 5.595 30.538 67.471 1.00 58.44 246 PRO A C 1
ATOM 1983 O O . PRO A 1 246 ? 6.703 30.674 67.991 1.00 58.44 246 PRO A O 1
ATOM 1986 N N . LYS A 1 247 ? 5.165 31.361 66.510 1.00 59.59 247 LYS A N 1
ATOM 1987 C CA . LYS A 1 247 ? 5.796 32.658 66.227 1.00 59.59 247 LYS A CA 1
ATOM 1988 C C . LYS A 1 247 ? 5.144 33.726 67.101 1.00 59.59 247 LYS A C 1
ATOM 1990 O O . LYS A 1 247 ? 4.376 34.545 66.609 1.00 59.59 247 LYS A O 1
ATOM 1995 N N . ASP A 1 248 ? 5.470 33.699 68.387 1.00 57.56 248 ASP A N 1
ATOM 1996 C CA . ASP A 1 248 ? 5.316 34.858 69.262 1.00 57.56 248 ASP A CA 1
ATOM 1997 C C . ASP A 1 248 ? 6.577 35.724 69.142 1.00 57.56 248 ASP A C 1
ATOM 1999 O O . ASP A 1 248 ? 7.697 35.231 69.280 1.00 57.56 248 ASP A O 1
ATOM 2003 N N . GLY A 1 249 ? 6.410 37.018 68.868 1.00 50.84 249 GLY A N 1
ATOM 2004 C CA . GLY A 1 249 ? 7.523 37.969 68.844 1.00 50.84 249 GLY A CA 1
ATOM 2005 C C . GLY A 1 249 ? 7.145 39.302 68.211 1.00 50.84 249 GLY A C 1
ATOM 2006 O O . GLY A 1 249 ? 7.205 39.457 66.997 1.00 50.84 249 GLY A O 1
ATOM 2007 N N . ALA A 1 250 ? 6.714 40.228 69.060 1.00 54.19 250 ALA A N 1
ATOM 2008 C CA . ALA A 1 250 ? 6.131 41.523 68.755 1.00 54.19 250 ALA A CA 1
ATOM 2009 C C . ALA A 1 250 ? 7.093 42.580 68.169 1.00 54.19 250 ALA A C 1
ATOM 2011 O O . ALA A 1 250 ? 8.308 42.511 68.324 1.00 54.19 250 ALA A O 1
ATOM 2012 N N . MET A 1 251 ? 6.450 43.567 67.532 1.00 58.53 251 MET A N 1
ATOM 2013 C CA . MET A 1 251 ? 6.782 44.994 67.389 1.00 58.53 251 MET A CA 1
ATOM 2014 C C . MET A 1 251 ? 7.895 45.549 68.297 1.00 58.53 251 MET A C 1
ATOM 2016 O O . MET A 1 251 ? 7.814 45.410 69.514 1.00 58.53 251 MET A O 1
ATOM 2020 N N . GLU A 1 252 ? 8.778 46.369 67.723 1.00 50.81 252 GLU A N 1
ATOM 2021 C CA . GLU A 1 252 ? 9.317 47.549 68.409 1.00 50.81 252 GLU A CA 1
ATOM 2022 C C . GLU A 1 252 ? 9.450 48.722 67.421 1.00 50.81 252 GLU A C 1
ATOM 2024 O O . GLU A 1 252 ? 9.628 48.512 66.220 1.00 50.81 252 GLU A O 1
ATOM 2029 N N . ASN A 1 253 ? 9.216 49.920 67.966 1.00 52.31 253 ASN A N 1
ATOM 2030 C CA . ASN A 1 253 ? 8.793 51.171 67.318 1.00 52.31 253 ASN A CA 1
ATOM 2031 C C . ASN A 1 253 ? 9.822 51.859 66.413 1.00 52.31 253 ASN A C 1
ATOM 2033 O O . ASN A 1 253 ? 11.034 51.764 66.704 1.00 52.31 253 ASN A O 1
#

Foldseek 3Di:
DDDDDDDDDDDDDDPDDPPHPVCVVVVVVVVVVVVVDDPPPDDDDPDPPPPDQQADADPDVPGGDGDNDPVRNVVCCLQQPPLADPPPRDRDNDVLQSVLCCLPPVPPCNVVVLVVDQPRAASDPPGGDGHSDPVVSLVCCCPPVVDDNPDDPDPDDPDPPPDPDDDDDDDDDDDDDDDDDDDDDDPDDPPDDDDDDDDDDDDDDDDDDDDDDDDDDDPPDDDDDDPDDPPVPDDCVVVVVVPPDDPDDDDDD

Radius of gyration: 41.95 Å; chains: 1; bounding box: 76×94×137 Å

Secondary structure (DSSP, 8-state):
-----------------TT-GGGHHHHHHHHHHHHHS---S-S-S-----S----EE--STT---EESSHHHHHHHHHHHTTTB-TTT--B-SSHHHHHHHIIIII-TTHHHHHHHS--EE-SSTT---EESSHHHHHHHHHHTT---TT----------------------------------------S----S-----------------PPPPTT----PPP----GGG--THHHHHTT----------

InterPro domains:
  IPR013087 Zinc finger C2H2-type [PS00028] (85-106)
  IPR013087 Zinc finger C2H2-type [PS00028] (122-145)
  IPR013087 Zinc finger C2H2-type [SM00355] (56-81)
  IPR013087 Zinc finger C2H2-type [SM00355] (83-106)
  IPR013087 Zinc finger C2H2-type [SM00355] (120-145)
  IPR039258 Zinc finger protein 511 [PTHR21354] (9-209)

Sequence (253 aa):
MCENYQLSWTHSKRCLEHSHPLFEEGNILCCMLAKQLPFDLAADEEFLDDSESNGIPCGISGCNKILDSLTSYELHYNSTHRNACSQCKRNFPTSHLLDIHLLEWHDSMFDLLASKSPMYQCLLELCGDKFWNSKDRKNHMIKCHKFPSNYRFEREKRQKTESKDGESMEVNTSREEV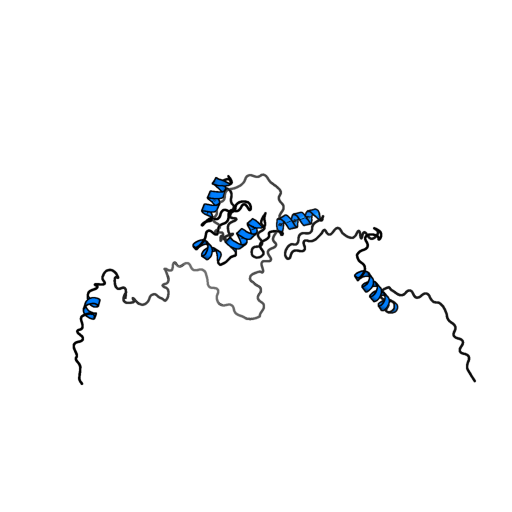SQNRRVFSYKVPNQICFGQGSALGFQRGRGRGNKGPKKHWHQTKKGKNTAVDIESVDMKELAQALEAPKDGAMEN

Organism: Magallana gigas (NCBI:txid29159)

pLDDT: mean 70.26, std 21.01, range [29.2, 96.44]